Protein AF-A0A7L3JEF9-F1 (afdb_monomer)

Solvent-accessible surface area (backbone atoms only — not comparable to full-atom values): 13661 Å² total; per-residue (Å²): 139,56,71,72,58,57,51,54,50,52,52,51,52,49,55,50,54,48,56,56,49,50,54,54,41,57,57,56,69,70,50,74,56,91,47,67,70,55,50,48,56,45,35,55,51,26,52,73,74,65,38,55,66,61,32,50,49,52,33,48,47,67,50,65,42,84,80,35,66,94,51,67,63,32,28,51,52,36,36,52,53,40,60,75,70,69,51,56,72,67,60,48,49,53,34,47,49,57,33,39,76,79,42,39,66,44,82,62,42,55,59,48,25,53,59,22,57,74,41,90,49,67,70,42,35,53,50,20,52,53,44,45,54,51,24,52,72,36,76,92,37,71,78,38,46,70,56,40,44,56,46,29,52,50,54,50,51,32,59,75,66,70,46,66,60,65,58,58,48,59,65,40,66,85,34,65,91,49,46,47,70,74,69,40,27,57,66,48,32,53,52,34,48,75,75,32,59,67,43,34,51,27,49,29,53,43,39,9,41,58,64,25,68,81,29,60,20,21,44,49,46,39,48,50,27,49,73,70,62,40,66,69,32,51,52,47,51,54,48,32,68,76,60,44,47,66,78,58,57,75,77,120

pLDDT: mean 91.77, std 10.82, range [37.5, 98.5]

Structure (mmCIF, N/CA/C/O backbone):
data_AF-A0A7L3JEF9-F1
#
_entry.id   AF-A0A7L3JEF9-F1
#
loop_
_atom_site.group_PDB
_atom_site.id
_atom_site.type_symbol
_atom_site.label_atom_id
_atom_site.label_alt_id
_atom_site.label_comp_id
_atom_site.label_asym_id
_atom_site.label_entity_id
_atom_site.label_seq_id
_atom_site.pdbx_PDB_ins_code
_atom_site.Cartn_x
_atom_site.Cartn_y
_atom_site.Cartn_z
_atom_site.occupancy
_atom_site.B_iso_or_equiv
_atom_site.auth_seq_id
_atom_site.auth_comp_id
_atom_site.auth_asym_id
_atom_site.auth_atom_id
_atom_site.pdbx_PDB_model_num
ATOM 1 N N . GLY A 1 1 ? 54.855 11.214 -14.060 1.00 50.28 1 GLY A N 1
ATOM 2 C CA . GLY A 1 1 ? 54.266 11.369 -15.406 1.00 50.28 1 GLY A CA 1
ATOM 3 C C . GLY A 1 1 ? 54.234 10.059 -16.173 1.00 50.28 1 GLY A C 1
ATOM 4 O O . GLY A 1 1 ? 54.467 10.081 -17.369 1.00 50.28 1 GLY A O 1
ATOM 5 N N . GLN A 1 2 ? 53.930 8.951 -15.496 1.00 48.66 2 GLN A N 1
ATOM 6 C CA . GLN A 1 2 ? 53.781 7.613 -16.079 1.00 48.66 2 GLN A CA 1
ATOM 7 C C . GLN A 1 2 ? 52.426 7.041 -15.625 1.00 48.66 2 GLN A C 1
ATOM 9 O O . GLN A 1 2 ? 51.636 6.626 -16.463 1.00 48.66 2 GLN A O 1
ATOM 14 N N . ASP A 1 3 ? 52.078 7.271 -14.353 1.00 49.09 3 ASP A N 1
ATOM 15 C CA . ASP A 1 3 ? 50.761 6.958 -13.773 1.00 49.09 3 ASP A CA 1
ATOM 16 C C . ASP A 1 3 ? 49.570 7.578 -14.527 1.00 49.09 3 ASP A C 1
ATOM 18 O O . ASP A 1 3 ? 48.543 6.937 -14.689 1.00 49.09 3 ASP A O 1
ATOM 22 N N . GLY A 1 4 ? 49.702 8.799 -15.062 1.00 54.62 4 GLY A N 1
ATOM 23 C CA . GLY A 1 4 ? 48.610 9.462 -15.792 1.00 54.62 4 GLY A CA 1
ATOM 24 C C . GLY A 1 4 ? 48.360 8.942 -17.216 1.00 54.62 4 GLY A C 1
ATOM 25 O O . GLY A 1 4 ? 47.319 9.248 -17.784 1.00 54.62 4 GLY A O 1
ATOM 26 N N . TYR A 1 5 ? 49.294 8.190 -17.811 1.00 56.41 5 TYR A N 1
ATOM 27 C CA . TYR A 1 5 ? 49.130 7.610 -19.155 1.00 56.41 5 TYR A CA 1
ATOM 28 C C . TYR A 1 5 ? 48.552 6.189 -19.108 1.00 56.41 5 TYR A C 1
ATOM 30 O O . TYR A 1 5 ? 47.772 5.828 -19.988 1.00 56.41 5 TYR A O 1
ATOM 38 N N . GLU A 1 6 ? 48.894 5.402 -18.082 1.00 58.97 6 GLU A N 1
ATOM 39 C CA . GLU A 1 6 ? 48.275 4.090 -17.842 1.00 58.97 6 GLU A CA 1
ATOM 40 C C . GLU A 1 6 ? 46.790 4.232 -17.475 1.00 58.97 6 GLU A C 1
ATOM 42 O O . GLU A 1 6 ? 45.964 3.484 -17.996 1.00 58.97 6 GLU A O 1
ATOM 47 N N . ASP A 1 7 ? 46.431 5.252 -16.689 1.00 61.41 7 ASP A N 1
ATOM 48 C CA . ASP A 1 7 ? 45.037 5.533 -16.309 1.00 61.41 7 ASP A CA 1
ATOM 49 C C . ASP A 1 7 ? 44.158 5.849 -17.538 1.00 61.41 7 ASP A C 1
ATOM 51 O O . ASP A 1 7 ? 43.084 5.276 -17.722 1.00 61.41 7 ASP A O 1
ATOM 55 N N . LEU A 1 8 ? 44.668 6.665 -18.471 1.00 66.81 8 LEU A N 1
ATOM 56 C CA . LEU A 1 8 ? 43.981 7.006 -19.727 1.00 66.81 8 LEU A CA 1
ATOM 57 C C . LEU A 1 8 ? 43.782 5.792 -20.653 1.00 66.81 8 LEU A C 1
ATOM 59 O O . LEU A 1 8 ? 42.784 5.712 -21.373 1.00 66.81 8 LEU A O 1
ATOM 63 N N . SER A 1 9 ? 44.728 4.849 -20.652 1.00 72.12 9 SER A N 1
ATOM 64 C CA . SER A 1 9 ? 44.642 3.599 -21.420 1.00 72.12 9 SER A CA 1
ATOM 65 C C . SER A 1 9 ? 43.541 2.689 -20.874 1.00 72.12 9 SER A C 1
ATOM 67 O O . SER A 1 9 ? 42.716 2.175 -21.633 1.00 72.12 9 SER A O 1
ATOM 69 N N . VAL A 1 10 ? 43.495 2.528 -19.548 1.00 75.81 10 VAL A N 1
ATOM 70 C CA . VAL A 1 10 ? 42.479 1.720 -18.862 1.00 75.81 10 VAL A CA 1
ATOM 71 C C . VAL A 1 10 ? 41.088 2.324 -19.055 1.00 75.81 10 VAL A C 1
ATOM 73 O O . VAL A 1 10 ? 40.151 1.595 -19.383 1.00 75.81 10 VAL A O 1
ATOM 76 N N . GLU A 1 11 ? 40.945 3.649 -18.953 1.00 75.19 11 GLU A N 1
ATOM 77 C CA . GLU A 1 11 ? 39.683 4.350 -19.226 1.00 75.19 11 GLU A CA 1
ATOM 78 C C . GLU A 1 11 ? 39.183 4.118 -20.663 1.00 75.19 11 GLU A C 1
ATOM 80 O O . GLU A 1 11 ? 38.002 3.820 -20.879 1.00 75.19 11 GLU A O 1
ATOM 85 N N . GLN A 1 12 ? 40.068 4.188 -21.662 1.00 76.56 12 GLN A N 1
ATOM 86 C CA . GLN A 1 12 ? 39.712 3.952 -23.067 1.00 76.56 12 GLN A CA 1
ATOM 87 C C . GLN A 1 12 ? 39.274 2.508 -23.341 1.00 76.56 12 GLN A C 1
ATOM 89 O O . GLN A 1 12 ? 38.299 2.284 -24.074 1.00 76.56 12 GLN A O 1
ATOM 94 N N . GLU A 1 13 ? 39.955 1.524 -22.752 1.00 81.38 13 GLU A N 1
ATOM 95 C CA . GLU A 1 13 ? 39.554 0.118 -22.836 1.00 81.38 13 GLU A CA 1
ATOM 96 C C . GLU A 1 13 ? 38.202 -0.119 -22.164 1.00 81.38 13 GLU A C 1
ATOM 98 O O . GLU A 1 13 ? 37.333 -0.778 -22.748 1.00 81.38 13 GLU A O 1
ATOM 103 N N . MET A 1 14 ? 37.981 0.505 -21.002 1.00 79.50 14 MET A N 1
ATOM 104 C CA . MET A 1 14 ? 36.687 0.531 -20.328 1.00 79.50 14 MET A CA 1
ATOM 105 C C . MET A 1 14 ? 35.609 1.022 -21.309 1.00 79.50 14 MET A C 1
ATOM 107 O O . MET A 1 14 ? 34.678 0.277 -21.622 1.00 79.50 14 MET A O 1
ATOM 111 N N . HIS A 1 15 ? 35.770 2.219 -21.894 1.00 82.44 15 HIS A N 1
ATOM 112 C CA . HIS A 1 15 ? 34.857 2.814 -22.890 1.00 82.44 15 HIS A CA 1
ATOM 113 C C . HIS A 1 15 ? 34.606 1.931 -24.120 1.00 82.44 15 HIS A C 1
ATOM 115 O O . HIS A 1 15 ? 33.500 1.922 -24.672 1.00 82.44 15 HIS A O 1
ATOM 121 N N . SER A 1 16 ? 35.599 1.160 -24.562 1.00 82.44 16 SER A N 1
ATOM 122 C CA . SER A 1 16 ? 35.443 0.192 -25.653 1.00 82.44 16 SER A CA 1
ATOM 123 C C . SER A 1 16 ? 34.554 -0.990 -25.253 1.00 82.44 16 SER A C 1
ATOM 125 O O . SER A 1 16 ? 33.585 -1.307 -25.953 1.00 82.44 16 SER A O 1
ATOM 127 N N . CYS A 1 17 ? 34.828 -1.604 -24.099 1.00 81.94 17 CYS A N 1
ATOM 128 C CA . CYS A 1 17 ? 34.011 -2.679 -23.538 1.00 81.94 17 CYS A CA 1
ATOM 129 C C . CYS A 1 17 ? 32.570 -2.217 -23.284 1.00 81.94 17 CYS A C 1
ATOM 131 O O . CYS A 1 17 ? 31.626 -2.925 -23.644 1.00 81.94 17 CYS A O 1
ATOM 133 N N . PHE A 1 18 ? 32.390 -0.997 -22.769 1.00 78.50 18 PHE A N 1
ATOM 134 C CA . PHE A 1 18 ? 31.074 -0.402 -22.542 1.00 78.50 18 PHE A CA 1
ATOM 135 C C . PHE A 1 18 ? 30.268 -0.250 -23.827 1.00 78.50 18 PHE A C 1
ATOM 137 O O . PHE A 1 18 ? 29.111 -0.663 -23.866 1.00 78.50 18 PHE A O 1
ATOM 144 N N . ARG A 1 19 ? 30.866 0.286 -24.899 1.00 82.12 19 ARG A N 1
ATOM 145 C CA . ARG A 1 19 ? 30.166 0.439 -26.184 1.00 82.12 19 ARG A CA 1
ATOM 146 C C . ARG A 1 19 ? 29.712 -0.905 -26.749 1.00 82.12 19 ARG A C 1
ATOM 148 O O . ARG A 1 19 ? 28.584 -1.015 -27.222 1.00 82.12 19 ARG A O 1
ATOM 155 N N . LYS A 1 20 ? 30.549 -1.941 -26.649 1.00 85.31 20 LYS A N 1
ATOM 156 C CA . LYS A 1 20 ? 30.188 -3.299 -27.089 1.00 85.31 20 LYS A CA 1
ATOM 157 C C . LYS A 1 20 ? 29.047 -3.885 -26.250 1.00 85.31 20 LYS A C 1
ATOM 159 O O . LYS A 1 20 ? 28.099 -4.433 -26.809 1.00 85.31 20 LYS A O 1
ATOM 164 N N . ALA A 1 21 ? 29.111 -3.738 -24.926 1.00 86.44 21 ALA A N 1
ATOM 165 C CA . ALA A 1 21 ? 28.059 -4.200 -24.024 1.00 86.44 21 ALA A CA 1
ATOM 166 C C . ALA A 1 21 ? 26.728 -3.470 -24.270 1.00 86.44 21 ALA A C 1
ATOM 168 O O . ALA A 1 21 ? 25.692 -4.123 -24.363 1.00 86.44 21 ALA A O 1
ATOM 169 N N . ALA A 1 22 ? 26.761 -2.145 -24.449 1.00 87.75 22 ALA A N 1
ATOM 170 C CA . ALA A 1 22 ? 25.585 -1.323 -24.728 1.00 87.75 22 ALA A CA 1
ATOM 171 C C . ALA A 1 22 ? 24.835 -1.797 -25.977 1.00 87.75 22 ALA A C 1
ATOM 173 O O . ALA A 1 22 ? 23.621 -1.969 -25.930 1.00 87.75 22 ALA A O 1
ATOM 174 N N . VAL A 1 23 ? 25.555 -2.058 -27.075 1.00 88.75 23 VAL A N 1
ATOM 175 C CA . VAL A 1 23 ? 24.955 -2.545 -28.327 1.00 88.75 23 VAL A CA 1
ATOM 176 C C . VAL A 1 23 ? 24.274 -3.897 -28.113 1.00 88.75 23 VAL A C 1
ATOM 178 O O . VAL A 1 23 ? 23.107 -4.052 -28.461 1.00 88.75 23 VAL A O 1
ATOM 181 N N . ASN A 1 24 ? 24.958 -4.853 -27.482 1.00 90.06 24 ASN A N 1
ATOM 182 C CA . ASN A 1 24 ? 24.392 -6.184 -27.249 1.00 90.06 24 ASN A CA 1
ATOM 183 C C . ASN A 1 24 ? 23.168 -6.141 -26.319 1.00 90.06 24 ASN A C 1
ATOM 185 O O . ASN A 1 24 ? 22.156 -6.780 -26.602 1.00 90.06 24 ASN A O 1
ATOM 189 N N . LEU A 1 25 ? 23.235 -5.360 -25.234 1.00 92.50 25 LEU A N 1
ATOM 190 C CA . LEU A 1 25 ? 22.113 -5.171 -24.314 1.00 92.50 25 LEU A CA 1
ATOM 191 C C . LEU A 1 25 ? 20.914 -4.544 -25.027 1.00 92.50 25 LEU A C 1
ATOM 193 O O . LEU A 1 25 ? 19.799 -5.046 -24.896 1.00 92.50 25 LEU A O 1
ATOM 197 N N . ARG A 1 26 ? 21.153 -3.493 -25.820 1.00 92.06 26 ARG A N 1
ATOM 198 C CA . ARG A 1 26 ? 20.123 -2.795 -26.592 1.00 92.06 26 ARG A CA 1
ATOM 199 C C . ARG A 1 26 ? 19.396 -3.719 -27.562 1.00 92.06 26 ARG A C 1
ATOM 201 O O . ARG A 1 26 ? 18.187 -3.584 -27.723 1.00 92.06 26 ARG A O 1
ATOM 208 N N . GLU A 1 27 ? 20.100 -4.645 -28.205 1.00 92.75 27 GLU A N 1
ATOM 209 C CA . GLU A 1 27 ? 19.460 -5.598 -29.115 1.00 92.75 27 GLU A CA 1
ATOM 210 C C . GLU A 1 27 ? 18.664 -6.675 -28.368 1.00 92.75 27 GLU A C 1
ATOM 212 O O . GLU A 1 27 ? 17.538 -6.976 -28.762 1.00 92.75 27 GLU A O 1
ATOM 217 N N . ILE A 1 28 ? 19.177 -7.197 -27.247 1.00 92.50 28 ILE A N 1
ATOM 218 C CA . ILE A 1 28 ? 18.466 -8.209 -26.445 1.00 92.50 28 ILE A CA 1
ATOM 219 C C . ILE A 1 28 ? 17.143 -7.658 -25.901 1.00 92.50 28 ILE A C 1
ATOM 221 O O . ILE A 1 28 ? 16.106 -8.304 -26.036 1.00 92.50 28 ILE A O 1
ATOM 225 N N . ILE A 1 29 ? 17.146 -6.450 -25.325 1.00 93.75 29 ILE A N 1
ATOM 226 C CA . ILE A 1 29 ? 15.947 -5.886 -24.680 1.00 93.75 29 ILE A CA 1
ATOM 227 C C . ILE A 1 29 ? 14.835 -5.497 -25.667 1.00 93.75 29 ILE A C 1
ATOM 229 O O . ILE A 1 29 ? 13.718 -5.230 -25.233 1.00 93.75 29 ILE A O 1
ATOM 233 N N . LYS A 1 30 ? 15.112 -5.456 -26.979 1.00 92.69 30 LYS A N 1
ATOM 234 C CA . LYS A 1 30 ? 14.091 -5.247 -28.024 1.00 92.69 30 LYS A CA 1
ATOM 235 C C . LYS A 1 30 ? 13.277 -6.508 -28.305 1.00 92.69 30 LYS A C 1
ATOM 237 O O . LYS A 1 30 ? 12.176 -6.409 -28.849 1.00 92.69 30 LYS A O 1
ATOM 242 N N . ILE A 1 31 ? 13.812 -7.683 -27.975 1.00 93.12 31 ILE A N 1
ATOM 243 C CA . ILE A 1 31 ? 13.118 -8.957 -28.151 1.00 93.12 31 ILE A CA 1
ATOM 244 C C . ILE A 1 31 ? 12.009 -9.029 -27.093 1.00 93.12 31 ILE A C 1
ATOM 246 O O . ILE A 1 31 ? 12.304 -8.843 -25.913 1.00 93.12 31 ILE A O 1
ATOM 250 N N . PRO A 1 32 ? 10.745 -9.314 -27.454 1.00 93.50 32 PRO A N 1
ATOM 251 C CA . PRO A 1 32 ? 9.677 -9.449 -26.467 1.00 93.50 32 PRO A CA 1
ATOM 252 C C . PRO A 1 32 ? 10.005 -10.501 -25.398 1.00 93.50 32 PRO A C 1
ATOM 254 O O . PRO A 1 32 ? 10.246 -11.665 -25.714 1.00 93.50 32 PRO A O 1
ATOM 257 N N . GLY A 1 33 ? 10.010 -10.096 -24.129 1.00 93.69 33 GLY A N 1
ATOM 258 C CA . GLY A 1 33 ? 10.357 -10.973 -23.011 1.00 93.69 33 GLY A CA 1
ATOM 259 C C . GLY A 1 33 ? 10.472 -10.233 -21.679 1.00 93.69 33 GLY A C 1
ATOM 260 O O . GLY A 1 33 ? 10.322 -9.012 -21.615 1.00 93.69 33 GLY A O 1
ATOM 261 N N . VAL A 1 34 ? 10.730 -10.987 -20.607 1.00 95.62 34 VAL A N 1
ATOM 262 C CA . VAL A 1 34 ? 11.039 -10.441 -19.276 1.00 95.62 34 VAL A CA 1
ATOM 263 C C . VAL A 1 34 ? 12.558 -10.389 -19.125 1.00 95.62 34 VAL A C 1
ATOM 265 O O . VAL A 1 34 ? 13.208 -11.400 -18.875 1.00 95.62 34 VAL A O 1
ATOM 268 N N . TRP A 1 35 ? 13.122 -9.196 -19.288 1.00 96.44 35 TRP A N 1
ATOM 269 C CA . TRP A 1 35 ? 14.560 -8.933 -19.355 1.00 96.44 35 TRP A CA 1
ATOM 270 C C . TRP A 1 35 ? 15.061 -8.078 -18.190 1.00 96.44 35 TRP A C 1
ATOM 272 O O . TRP A 1 35 ? 15.924 -7.224 -18.369 1.00 96.44 35 TRP A O 1
ATOM 282 N N . ASP A 1 36 ? 14.533 -8.301 -16.986 1.00 96.31 36 ASP A N 1
ATOM 283 C CA . ASP A 1 36 ? 14.762 -7.439 -15.818 1.00 96.31 36 ASP A CA 1
ATOM 284 C C . ASP A 1 36 ? 16.244 -7.152 -15.541 1.00 96.31 36 ASP A C 1
ATOM 286 O O . ASP A 1 36 ? 16.619 -5.998 -15.341 1.00 96.31 36 ASP A O 1
ATOM 290 N N . LEU A 1 37 ? 17.103 -8.178 -15.574 1.00 94.56 37 LEU A N 1
ATOM 291 C CA . LEU A 1 37 ? 18.540 -7.997 -15.354 1.00 94.56 37 LEU A CA 1
ATOM 292 C C . LEU A 1 37 ? 19.173 -7.128 -16.449 1.00 94.56 37 LEU A C 1
ATOM 294 O O . LEU A 1 37 ? 19.874 -6.170 -16.137 1.00 94.56 37 LEU A O 1
ATOM 298 N N . PHE A 1 38 ? 18.898 -7.428 -17.720 1.00 95.25 38 PHE A N 1
ATOM 299 C CA . PHE A 1 38 ? 19.500 -6.724 -18.855 1.00 95.25 38 PHE A CA 1
ATOM 300 C C . PHE A 1 38 ? 19.011 -5.280 -18.964 1.00 95.25 38 PHE A C 1
ATOM 302 O O . PHE A 1 38 ? 19.814 -4.383 -19.207 1.00 95.25 38 PHE A O 1
ATOM 309 N N . VAL A 1 39 ? 17.716 -5.042 -18.726 1.00 96.56 39 VAL A N 1
ATOM 310 C CA . VAL A 1 39 ? 17.133 -3.696 -18.708 1.00 96.56 39 VAL A CA 1
ATOM 311 C C . VAL A 1 39 ? 17.765 -2.862 -17.605 1.00 96.56 39 VAL A C 1
ATOM 313 O O . VAL A 1 39 ? 18.171 -1.736 -17.874 1.00 96.56 39 VAL A O 1
ATOM 316 N N . LYS A 1 40 ? 17.911 -3.404 -16.388 1.00 95.44 40 LYS A N 1
ATOM 317 C CA . LYS A 1 40 ? 18.583 -2.684 -15.299 1.00 95.44 40 LYS A CA 1
ATOM 318 C C . LYS A 1 40 ? 20.032 -2.360 -15.647 1.00 95.44 40 LYS A C 1
ATOM 320 O O . LYS A 1 40 ? 20.406 -1.200 -15.565 1.00 95.44 40 LYS A O 1
ATOM 325 N N . CYS A 1 41 ? 20.808 -3.344 -16.109 1.00 93.62 41 CYS A N 1
ATOM 326 C CA . CYS A 1 41 ? 22.200 -3.119 -16.503 1.00 93.62 41 CYS A CA 1
ATOM 327 C C . CYS A 1 41 ? 22.331 -2.054 -17.598 1.00 93.62 41 CYS A C 1
ATOM 329 O O . CYS A 1 41 ? 23.232 -1.222 -17.539 1.00 93.62 41 CYS A O 1
ATOM 331 N N . TYR A 1 42 ? 21.437 -2.060 -18.589 1.00 95.69 42 TYR A N 1
ATOM 332 C CA . TYR A 1 42 ? 21.476 -1.080 -19.669 1.00 95.69 42 TYR A CA 1
ATOM 333 C C . TYR A 1 42 ? 21.057 0.317 -19.205 1.00 95.69 42 TYR A C 1
ATOM 335 O O . TYR A 1 42 ? 21.704 1.294 -19.559 1.00 95.69 42 TYR A O 1
ATOM 343 N N . VAL A 1 43 ? 20.021 0.421 -18.372 1.00 96.31 43 VAL A N 1
ATOM 344 C CA . VAL A 1 43 ? 19.588 1.697 -17.785 1.00 96.31 43 VAL A CA 1
ATOM 345 C C . VAL A 1 43 ? 20.672 2.283 -16.884 1.00 96.31 43 VAL A C 1
ATOM 347 O O . VAL A 1 43 ? 20.966 3.465 -17.017 1.00 96.31 43 VAL A O 1
ATOM 350 N N . ASP A 1 44 ? 21.301 1.472 -16.030 1.00 93.69 44 ASP A N 1
ATOM 351 C CA . ASP A 1 44 ? 22.401 1.913 -15.165 1.00 93.69 44 ASP A CA 1
ATOM 352 C C . ASP A 1 44 ? 23.584 2.425 -16.008 1.00 93.69 44 ASP A C 1
ATOM 354 O O . ASP A 1 44 ? 24.186 3.449 -15.685 1.00 93.69 44 ASP A O 1
ATOM 358 N N . LEU A 1 45 ? 23.878 1.755 -17.130 1.00 92.31 45 LEU A N 1
ATOM 359 C CA . LEU A 1 45 ? 24.897 2.190 -18.084 1.00 92.31 45 LEU A CA 1
ATOM 360 C C . LEU A 1 45 ? 24.539 3.539 -18.723 1.00 92.31 45 LEU A C 1
ATOM 362 O O . LEU A 1 45 ? 25.375 4.436 -18.771 1.00 92.31 45 LEU A O 1
ATOM 366 N N . LEU A 1 46 ? 23.303 3.705 -19.193 1.00 94.06 46 LEU A N 1
ATOM 367 C CA . LEU A 1 46 ? 22.836 4.963 -19.778 1.00 94.06 46 LEU A CA 1
ATOM 368 C C . LEU A 1 46 ? 22.851 6.105 -18.750 1.00 94.06 46 LEU A C 1
ATOM 370 O O . LEU A 1 46 ? 23.322 7.197 -19.062 1.00 94.06 46 LEU A O 1
ATOM 374 N N . GLU A 1 47 ? 22.407 5.850 -17.511 1.00 93.75 47 GLU A N 1
ATOM 375 C CA . GLU A 1 47 ? 22.467 6.819 -16.408 1.00 93.75 47 GLU A CA 1
ATOM 376 C C . GLU A 1 47 ? 23.920 7.223 -16.095 1.00 93.75 47 GLU A C 1
ATOM 378 O O . GLU A 1 47 ? 24.179 8.409 -15.893 1.00 93.75 47 GLU A O 1
ATOM 383 N N . PHE A 1 48 ? 24.870 6.280 -16.114 1.00 91.31 48 PHE A N 1
ATOM 384 C CA . PHE A 1 48 ? 26.294 6.558 -15.891 1.00 91.31 48 PHE A CA 1
ATOM 385 C C . PHE A 1 48 ? 26.889 7.501 -16.949 1.00 91.31 48 PHE A C 1
ATOM 387 O O . PHE A 1 48 ? 27.661 8.394 -16.611 1.00 91.31 48 PHE A O 1
ATOM 394 N N . TYR A 1 49 ? 26.498 7.343 -18.217 1.00 90.12 49 TYR A N 1
ATOM 395 C CA . TYR A 1 49 ? 26.947 8.203 -19.321 1.00 90.12 49 TYR A CA 1
ATOM 396 C C . TYR A 1 49 ? 26.111 9.481 -19.507 1.00 90.12 49 TYR A C 1
ATOM 398 O O . TYR A 1 49 ? 26.374 10.256 -20.426 1.00 90.12 49 TYR A O 1
ATOM 406 N N . GLY A 1 50 ? 25.118 9.723 -18.648 1.00 92.25 50 GLY A N 1
ATOM 407 C CA . GLY A 1 50 ? 24.258 10.906 -18.715 1.00 92.25 50 GLY A CA 1
ATOM 408 C C . GLY A 1 50 ? 23.166 10.849 -19.790 1.00 92.25 50 GLY A C 1
ATOM 409 O O . GLY A 1 50 ? 22.491 11.855 -20.021 1.00 92.25 50 GLY A O 1
ATOM 410 N N . ASP A 1 51 ? 22.936 9.695 -20.426 1.00 94.31 51 ASP A N 1
ATOM 411 C CA . ASP A 1 51 ? 21.855 9.522 -21.405 1.00 94.31 51 ASP A CA 1
ATOM 412 C C . ASP A 1 51 ? 20.521 9.176 -20.724 1.00 94.31 51 ASP A C 1
ATOM 414 O O . ASP A 1 51 ? 19.932 8.097 -20.854 1.00 94.31 51 ASP A O 1
ATOM 418 N N . HIS A 1 52 ? 20.018 10.138 -19.954 1.00 95.56 52 HIS A N 1
ATOM 419 C CA . HIS A 1 52 ? 18.759 9.997 -19.227 1.00 95.56 52 HIS A CA 1
ATOM 420 C C . HIS A 1 52 ? 17.542 9.893 -20.162 1.00 95.56 52 HIS A C 1
ATOM 422 O O . HIS A 1 52 ? 16.504 9.350 -19.774 1.00 95.56 52 HIS A O 1
ATOM 428 N N . ASN A 1 53 ? 17.645 10.405 -21.393 1.00 96.31 53 ASN A N 1
ATOM 429 C CA . ASN A 1 53 ? 16.554 10.359 -22.363 1.00 96.31 53 ASN A CA 1
ATOM 430 C C . ASN A 1 53 ? 16.377 8.945 -22.922 1.00 96.31 53 ASN A C 1
ATOM 432 O O . ASN A 1 53 ? 15.251 8.439 -22.914 1.00 96.31 53 ASN A O 1
ATOM 436 N N . GLU A 1 54 ? 17.467 8.287 -23.335 1.00 95.62 54 GLU A N 1
ATOM 437 C CA . GLU A 1 54 ? 17.403 6.893 -23.776 1.00 95.62 54 GLU A CA 1
ATOM 438 C C . GLU A 1 54 ? 17.008 5.975 -22.609 1.00 95.62 54 GLU A C 1
ATOM 440 O O . GLU A 1 54 ? 16.112 5.144 -22.767 1.00 95.62 54 GLU A O 1
ATOM 445 N N . ALA A 1 55 ? 17.555 6.191 -21.403 1.00 97.31 55 ALA A N 1
ATOM 446 C CA . ALA A 1 55 ? 17.187 5.413 -20.215 1.00 97.31 55 ALA A CA 1
ATOM 447 C C . ALA A 1 55 ? 15.676 5.483 -19.934 1.00 97.31 55 ALA A C 1
ATOM 449 O O . ALA A 1 55 ? 15.006 4.467 -19.711 1.00 97.31 55 ALA A O 1
ATOM 450 N N . ARG A 1 56 ? 15.105 6.692 -20.018 1.00 97.31 56 ARG A N 1
ATOM 451 C CA . ARG A 1 56 ? 13.662 6.905 -19.893 1.00 97.31 56 ARG A CA 1
ATOM 452 C C . ARG A 1 56 ? 12.891 6.177 -20.988 1.00 97.31 56 ARG A C 1
ATOM 454 O O . ARG A 1 56 ? 11.850 5.591 -20.688 1.00 97.31 56 ARG A O 1
ATOM 461 N N . GLN A 1 57 ? 13.338 6.254 -22.240 1.00 97.00 57 GLN A N 1
ATOM 462 C CA . GLN A 1 57 ? 12.662 5.608 -23.363 1.00 97.00 57 GLN A CA 1
ATOM 463 C C . GLN A 1 57 ? 12.630 4.088 -23.183 1.00 97.00 57 GLN A C 1
ATOM 465 O O . GLN A 1 57 ? 11.552 3.500 -23.255 1.00 97.00 57 GLN A O 1
ATOM 470 N N . VAL A 1 58 ? 13.771 3.480 -22.852 1.00 96.81 58 VAL A N 1
ATOM 471 C CA . VAL A 1 58 ? 13.900 2.042 -22.575 1.00 96.81 58 VAL A CA 1
ATOM 472 C C . VAL A 1 58 ? 12.920 1.603 -21.488 1.00 96.81 58 VAL A C 1
ATOM 474 O O . VAL A 1 58 ? 12.177 0.643 -21.677 1.00 96.81 58 VAL A O 1
ATOM 477 N N . LEU A 1 59 ? 12.859 2.331 -20.370 1.00 97.56 59 LEU A N 1
ATOM 478 C CA . LEU A 1 59 ? 11.955 2.001 -19.267 1.00 97.56 59 LEU A CA 1
ATOM 479 C C . LEU A 1 59 ? 10.473 2.172 -19.624 1.00 97.56 59 LEU A C 1
ATOM 481 O O . LEU A 1 59 ? 9.641 1.412 -19.133 1.00 97.56 59 LEU A O 1
ATOM 485 N N . ASN A 1 60 ? 10.121 3.160 -20.454 1.00 96.44 60 ASN A N 1
ATOM 486 C CA . ASN A 1 60 ? 8.738 3.331 -20.909 1.00 96.44 60 ASN A CA 1
ATOM 487 C C . ASN A 1 60 ? 8.322 2.217 -21.870 1.00 96.44 60 ASN A C 1
ATOM 489 O O . ASN A 1 60 ? 7.237 1.666 -21.701 1.00 96.44 60 ASN A O 1
ATOM 493 N N . GLU A 1 61 ? 9.175 1.864 -22.833 1.00 95.75 61 GLU A N 1
ATOM 494 C CA . GLU A 1 61 ? 8.925 0.737 -23.735 1.00 95.75 61 GLU A CA 1
ATOM 495 C C . GLU A 1 61 ? 8.780 -0.561 -22.941 1.00 95.75 61 GLU A C 1
ATOM 497 O O . GLU A 1 61 ? 7.781 -1.260 -23.077 1.00 95.75 61 GLU A O 1
ATOM 502 N N . TYR A 1 62 ? 9.702 -0.832 -22.018 1.00 96.38 62 TYR A N 1
ATOM 503 C CA . TYR A 1 62 ? 9.655 -2.049 -21.213 1.00 96.38 62 TYR A CA 1
ATOM 504 C C . TYR A 1 62 ? 8.406 -2.139 -20.319 1.00 96.38 62 TYR A C 1
ATOM 506 O O . TYR A 1 62 ? 7.906 -3.232 -20.064 1.00 96.38 62 TYR A O 1
ATOM 514 N N . ALA A 1 63 ? 7.875 -1.002 -19.854 1.00 95.50 63 ALA A N 1
ATOM 515 C CA . ALA A 1 63 ? 6.683 -0.959 -19.009 1.00 95.50 63 ALA A CA 1
ATOM 516 C C . ALA A 1 63 ? 5.353 -0.952 -19.782 1.00 95.50 63 ALA A C 1
ATOM 518 O O . ALA A 1 63 ? 4.338 -1.371 -19.227 1.00 95.50 63 ALA A O 1
ATOM 519 N N . TYR A 1 64 ? 5.313 -0.431 -21.012 1.00 94.81 64 TYR A N 1
ATOM 520 C CA . TYR A 1 64 ? 4.048 -0.126 -21.699 1.00 94.81 64 TYR A CA 1
ATOM 521 C C . TYR A 1 64 ? 3.902 -0.731 -23.095 1.00 94.81 64 TYR A C 1
ATOM 523 O O . TYR A 1 64 ? 2.817 -0.645 -23.673 1.00 94.81 64 TYR A O 1
ATOM 531 N N . ASN A 1 65 ? 4.946 -1.343 -23.651 1.00 94.81 65 ASN A N 1
ATOM 532 C CA . ASN A 1 65 ? 4.859 -1.970 -24.960 1.00 94.81 65 ASN A CA 1
ATOM 533 C C . ASN A 1 65 ? 3.985 -3.230 -24.891 1.00 94.81 65 ASN A C 1
ATOM 535 O O . ASN A 1 65 ? 4.343 -4.224 -24.266 1.00 94.81 65 ASN A O 1
ATOM 539 N N . SER A 1 66 ? 2.841 -3.208 -25.578 1.00 93.44 66 SER A N 1
ATOM 540 C CA . SER A 1 66 ? 1.862 -4.302 -25.560 1.00 93.44 66 SER A CA 1
ATOM 541 C C . SER A 1 66 ? 2.347 -5.599 -26.211 1.00 93.44 66 SER A C 1
ATOM 543 O O . SER A 1 66 ? 1.694 -6.629 -26.063 1.00 93.44 66 SER A O 1
ATOM 545 N N . LYS A 1 67 ? 3.478 -5.572 -26.930 1.00 94.69 67 LYS A N 1
ATOM 546 C CA . LYS A 1 67 ? 4.120 -6.784 -27.459 1.00 94.69 67 LYS A CA 1
ATOM 547 C C . LYS A 1 67 ? 4.853 -7.567 -26.370 1.00 94.69 67 LYS A C 1
ATOM 549 O O . LYS A 1 67 ? 5.140 -8.742 -26.574 1.00 94.69 67 LYS A O 1
ATOM 554 N N . PHE A 1 68 ? 5.191 -6.921 -25.256 1.00 92.75 68 PHE A N 1
ATOM 555 C CA . PHE A 1 68 ? 5.933 -7.523 -24.157 1.00 92.75 68 PHE A CA 1
ATOM 556 C C . PHE A 1 68 ? 4.948 -8.153 -23.162 1.00 92.75 68 PHE A C 1
ATOM 558 O O . PHE A 1 68 ? 3.826 -7.661 -23.003 1.00 92.75 68 PHE A O 1
ATOM 565 N N . PRO A 1 69 ? 5.331 -9.249 -22.486 1.00 92.69 69 PRO A N 1
ATOM 566 C CA . PRO A 1 69 ? 4.506 -9.816 -21.429 1.00 92.69 69 PRO A CA 1
ATOM 567 C C . PRO A 1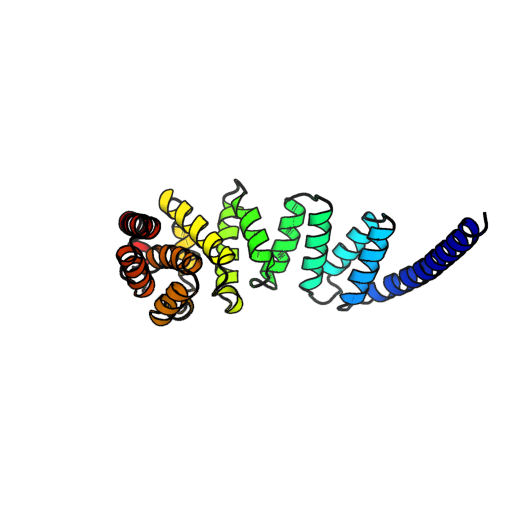 69 ? 4.333 -8.813 -20.281 1.00 92.69 69 PRO A C 1
ATOM 569 O O . PRO A 1 69 ? 5.231 -8.024 -19.985 1.00 92.69 69 PRO A O 1
ATOM 572 N N . ALA A 1 70 ? 3.187 -8.871 -19.599 1.00 89.69 70 ALA A N 1
ATOM 573 C CA . ALA A 1 70 ? 2.941 -8.034 -18.431 1.00 89.69 70 ALA A CA 1
ATOM 574 C C . ALA A 1 70 ? 4.001 -8.300 -17.349 1.00 89.69 70 ALA A C 1
ATOM 576 O O . ALA A 1 70 ? 4.155 -9.431 -16.886 1.00 89.69 70 ALA A O 1
ATOM 577 N N . ASN A 1 71 ? 4.708 -7.250 -16.933 1.00 94.38 71 ASN A N 1
ATOM 578 C CA . ASN A 1 71 ? 5.781 -7.345 -15.954 1.00 94.38 71 ASN A CA 1
ATOM 579 C C . ASN A 1 71 ? 5.655 -6.247 -14.880 1.00 94.38 71 ASN A C 1
ATOM 581 O O . ASN A 1 71 ? 5.936 -5.077 -15.156 1.00 94.38 71 ASN A O 1
ATOM 585 N N . PRO A 1 72 ? 5.303 -6.598 -13.629 1.00 95.44 72 PRO A N 1
ATOM 586 C CA . PRO A 1 72 ? 5.265 -5.642 -12.524 1.00 95.44 72 PRO A CA 1
ATOM 587 C C . PRO A 1 72 ? 6.589 -4.899 -12.304 1.00 95.44 72 PRO A C 1
ATOM 589 O O . PRO A 1 72 ? 6.579 -3.702 -12.008 1.00 95.44 72 PRO A O 1
ATOM 592 N N . ASN A 1 73 ? 7.726 -5.582 -12.479 1.00 96.56 73 ASN A N 1
ATOM 593 C CA . ASN A 1 73 ? 9.048 -5.010 -12.235 1.00 96.56 73 ASN A CA 1
ATOM 594 C C . ASN A 1 73 ? 9.360 -3.857 -13.193 1.00 96.56 73 ASN A C 1
ATOM 596 O O . ASN A 1 73 ? 9.960 -2.869 -12.774 1.00 96.56 73 ASN A O 1
ATOM 600 N N . ALA A 1 74 ? 8.875 -3.911 -14.436 1.00 96.75 74 ALA A N 1
ATOM 601 C CA . ALA A 1 74 ? 9.046 -2.825 -15.396 1.00 96.75 74 ALA A CA 1
ATOM 602 C C . ALA A 1 74 ? 8.452 -1.500 -14.877 1.00 96.75 74 ALA A C 1
ATOM 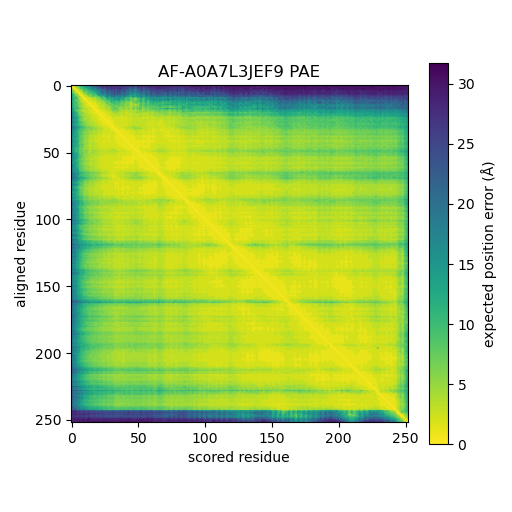604 O O . ALA A 1 74 ? 9.089 -0.446 -14.951 1.00 96.75 74 ALA A O 1
ATOM 605 N N . HIS A 1 75 ? 7.272 -1.553 -14.247 1.00 97.12 75 HIS A N 1
ATOM 606 C CA . HIS A 1 75 ? 6.660 -0.380 -13.615 1.00 97.12 75 HIS A CA 1
ATOM 607 C C . HIS A 1 75 ? 7.422 0.086 -12.368 1.00 97.12 75 HIS A C 1
ATOM 609 O O . HIS A 1 75 ? 7.478 1.291 -12.105 1.00 97.12 75 HIS A O 1
ATOM 615 N N . VAL A 1 76 ? 8.022 -0.839 -11.610 1.00 97.88 76 VAL A N 1
ATOM 616 C CA . VAL A 1 76 ? 8.883 -0.513 -10.461 1.00 97.88 76 VAL A CA 1
ATOM 617 C C . VAL A 1 76 ? 10.123 0.249 -10.923 1.00 97.88 76 VAL A C 1
ATOM 619 O O . VAL A 1 76 ? 10.420 1.308 -10.367 1.00 97.88 76 VAL A O 1
ATOM 622 N N . TYR A 1 77 ? 10.810 -0.236 -11.960 1.00 97.62 77 TYR A N 1
ATOM 623 C CA . TYR A 1 77 ? 12.015 0.402 -12.498 1.00 97.62 77 TYR A CA 1
ATOM 624 C C . TYR A 1 77 ? 11.706 1.788 -13.051 1.00 97.62 77 TYR A C 1
ATOM 626 O O . TYR A 1 77 ? 12.364 2.762 -12.681 1.00 97.62 77 TYR A O 1
ATOM 634 N N . LEU A 1 78 ? 10.634 1.906 -13.841 1.00 97.69 78 LEU A N 1
ATOM 635 C CA . LEU A 1 78 ? 10.180 3.194 -14.345 1.00 97.69 78 LEU A CA 1
ATOM 636 C C . LEU A 1 78 ? 9.845 4.159 -13.197 1.00 97.69 78 LEU A C 1
ATOM 638 O O . LEU A 1 78 ? 10.286 5.306 -13.212 1.00 97.69 78 LEU A O 1
ATOM 642 N N . TYR A 1 79 ? 9.107 3.721 -12.172 1.00 97.81 79 TYR A N 1
ATOM 643 C CA . TYR A 1 79 ? 8.804 4.569 -11.016 1.00 97.81 79 TYR A CA 1
ATOM 644 C C . TYR A 1 79 ? 10.071 5.048 -10.295 1.00 97.81 79 TYR A C 1
ATOM 646 O O . TYR A 1 79 ? 10.173 6.234 -9.974 1.00 97.81 79 TYR A O 1
ATOM 654 N N . GLN A 1 80 ? 11.026 4.151 -10.039 1.00 97.44 80 GLN A N 1
ATOM 655 C CA . GLN A 1 80 ? 12.278 4.487 -9.358 1.00 97.44 80 GLN A CA 1
ATOM 656 C C . GLN A 1 80 ? 13.088 5.509 -10.158 1.00 97.44 80 GLN A C 1
ATOM 658 O O . GLN A 1 80 ? 13.510 6.517 -9.590 1.00 97.44 80 GLN A O 1
ATOM 663 N N . PHE A 1 81 ? 13.222 5.300 -11.470 1.00 97.69 81 PHE A N 1
ATOM 664 C CA . PHE A 1 81 ? 13.884 6.234 -12.375 1.00 97.69 81 PHE A CA 1
ATOM 665 C C . PHE A 1 81 ? 13.222 7.616 -12.344 1.00 97.69 81 PHE A C 1
ATOM 667 O O . PHE A 1 81 ? 13.884 8.616 -12.068 1.00 97.69 81 PHE A O 1
ATOM 674 N N . LEU A 1 82 ? 11.897 7.677 -12.532 1.00 97.19 82 LEU A N 1
ATOM 675 C CA . LEU A 1 82 ? 11.143 8.933 -12.492 1.00 97.19 82 LEU A CA 1
ATOM 676 C C . LEU A 1 82 ? 11.312 9.642 -11.133 1.00 97.19 82 LEU A C 1
ATOM 678 O O . LEU A 1 82 ? 11.447 10.864 -11.073 1.00 97.19 82 LEU A O 1
ATOM 682 N N . LYS A 1 83 ? 11.311 8.886 -10.026 1.00 96.50 83 LYS A N 1
ATOM 683 C CA . LYS A 1 83 ? 11.434 9.434 -8.667 1.00 96.50 83 LYS A CA 1
ATOM 684 C C . LYS A 1 83 ? 12.810 10.059 -8.435 1.00 96.50 83 LYS A C 1
ATOM 686 O O . LYS A 1 83 ? 12.865 11.143 -7.857 1.00 96.50 83 LYS A O 1
ATOM 691 N N . ARG A 1 84 ? 13.890 9.401 -8.874 1.00 95.81 84 ARG A N 1
ATOM 692 C CA . ARG A 1 84 ? 15.269 9.908 -8.733 1.00 95.81 84 ARG A CA 1
ATOM 693 C C . ARG A 1 84 ? 15.520 11.159 -9.577 1.00 95.81 84 ARG A C 1
ATOM 695 O O . ARG A 1 84 ? 16.193 12.064 -9.104 1.00 95.81 84 ARG A O 1
ATOM 702 N N . HIS A 1 85 ? 14.891 11.260 -10.747 1.00 95.12 85 HIS A N 1
ATOM 703 C CA . HIS A 1 85 ? 15.017 12.413 -11.648 1.00 95.12 85 HIS A CA 1
ATOM 704 C C . HIS A 1 85 ? 14.045 13.567 -11.349 1.00 95.12 85 HIS A C 1
ATOM 706 O O . HIS A 1 85 ? 13.923 14.500 -12.137 1.00 95.12 85 HIS A O 1
ATOM 712 N N . GLY A 1 86 ? 13.323 13.530 -10.223 1.00 93.75 86 GLY A N 1
ATOM 713 C CA . GLY A 1 86 ? 12.449 14.638 -9.821 1.00 93.75 86 GLY A CA 1
ATOM 714 C C . GLY A 1 86 ? 11.245 14.860 -10.744 1.00 93.75 86 GLY A C 1
ATOM 715 O O . GLY A 1 86 ? 10.707 15.966 -10.810 1.00 93.75 86 GLY A O 1
ATOM 716 N N . GLU A 1 87 ? 10.799 13.816 -11.444 1.00 95.19 87 GLU A N 1
ATOM 717 C CA . GLU A 1 87 ? 9.696 13.903 -12.396 1.00 95.19 87 GLU A CA 1
ATOM 718 C C . GLU A 1 87 ? 8.369 14.304 -11.748 1.00 95.19 87 GLU A C 1
ATOM 720 O O . GLU A 1 87 ? 8.138 14.212 -10.536 1.00 95.19 87 GLU A O 1
ATOM 725 N N . SER A 1 88 ? 7.432 14.730 -12.596 1.00 93.94 88 SER A N 1
ATOM 726 C CA . SER A 1 88 ? 6.148 15.224 -12.118 1.00 93.94 88 SER A CA 1
ATOM 727 C C . SER A 1 88 ? 5.400 14.174 -11.279 1.00 93.94 88 SER A C 1
ATOM 729 O O . SER A 1 88 ? 5.328 12.985 -11.609 1.00 93.94 88 SER A O 1
ATOM 731 N N . LYS A 1 89 ? 4.696 14.631 -10.234 1.00 92.25 89 LYS A N 1
ATOM 732 C CA . LYS A 1 89 ? 3.799 13.772 -9.432 1.00 92.25 89 LYS A CA 1
ATOM 733 C C . LYS A 1 89 ? 2.744 13.053 -10.281 1.00 92.25 89 LYS A C 1
ATOM 735 O O . LYS A 1 89 ? 2.195 12.051 -9.832 1.00 92.25 89 LYS A O 1
ATOM 740 N N . LYS A 1 90 ? 2.399 13.586 -11.460 1.00 92.62 90 LYS A N 1
ATOM 741 C CA . LYS A 1 90 ? 1.454 12.959 -12.393 1.00 92.62 90 LYS A CA 1
ATOM 742 C C . LYS A 1 90 ? 2.069 11.698 -13.005 1.00 92.62 90 LYS A C 1
ATOM 744 O O . LYS A 1 90 ? 1.404 10.668 -12.978 1.00 92.62 90 LYS A O 1
ATOM 749 N N . SER A 1 91 ? 3.316 11.778 -13.470 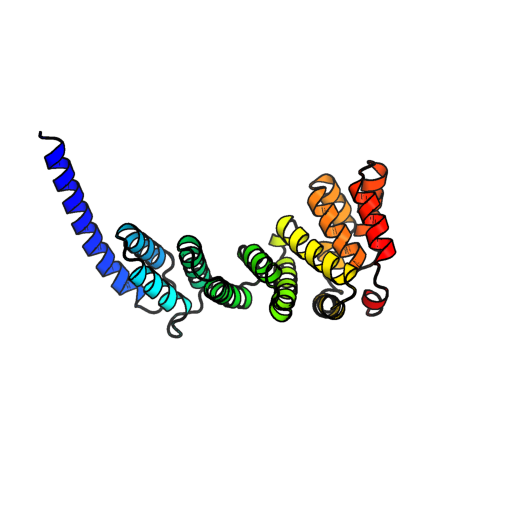1.00 93.38 91 SER A N 1
ATOM 750 C CA . SER A 1 91 ? 4.065 10.653 -14.044 1.00 93.38 91 SER A CA 1
ATOM 751 C C . SER A 1 91 ? 4.236 9.527 -13.022 1.00 93.38 91 SER A C 1
ATOM 753 O O . SER A 1 91 ? 3.856 8.390 -13.284 1.00 93.38 91 SER A O 1
ATOM 755 N N . LEU A 1 92 ? 4.677 9.872 -11.806 1.00 96.00 92 LEU A N 1
ATOM 756 C CA . LEU A 1 92 ? 4.839 8.922 -10.699 1.00 96.00 92 LEU A CA 1
ATOM 757 C C . LEU A 1 92 ? 3.530 8.203 -10.337 1.00 96.00 92 LEU A C 1
ATOM 759 O O . LEU A 1 92 ? 3.502 6.985 -10.195 1.00 96.00 92 LEU A O 1
ATOM 763 N N . VAL A 1 93 ? 2.424 8.951 -10.225 1.00 95.12 93 VAL A N 1
ATOM 764 C CA . VAL A 1 93 ? 1.093 8.376 -9.955 1.00 95.12 93 VAL A CA 1
ATOM 765 C C . VAL A 1 93 ? 0.640 7.444 -11.078 1.00 95.12 93 VAL A C 1
ATOM 767 O O . VAL A 1 93 ? -0.039 6.467 -10.790 1.00 95.12 93 VAL A O 1
ATOM 770 N N . SER A 1 94 ? 0.989 7.735 -12.333 1.00 93.25 94 SER A N 1
ATOM 771 C CA . SER A 1 94 ? 0.619 6.888 -13.471 1.00 93.25 94 SER A CA 1
ATOM 772 C C . SER A 1 94 ? 1.292 5.518 -13.395 1.00 93.25 94 SER A C 1
ATOM 774 O O . SER A 1 94 ? 0.600 4.508 -13.482 1.00 93.25 94 SER A O 1
ATOM 776 N N . ALA A 1 95 ? 2.608 5.486 -13.154 1.00 94.62 95 ALA A N 1
ATOM 777 C CA . ALA A 1 95 ? 3.361 4.239 -13.018 1.00 94.62 95 ALA A CA 1
ATOM 778 C C . ALA A 1 95 ? 2.860 3.397 -11.829 1.00 94.62 95 ALA A C 1
ATOM 780 O O . ALA A 1 95 ? 2.600 2.205 -11.967 1.00 94.62 95 ALA A O 1
ATOM 781 N N . LEU A 1 96 ? 2.637 4.038 -10.674 1.00 97.31 96 LEU A N 1
ATOM 782 C CA . LEU A 1 96 ? 2.144 3.357 -9.472 1.00 97.31 96 LEU A CA 1
ATOM 783 C C . LEU A 1 96 ? 0.709 2.843 -9.604 1.00 97.31 96 LEU A C 1
ATOM 785 O O . LEU A 1 96 ? 0.369 1.848 -8.971 1.00 97.31 96 LEU A O 1
ATOM 789 N N . LYS A 1 97 ? -0.135 3.504 -10.405 1.00 96.31 97 LYS A N 1
ATOM 790 C CA . LYS A 1 97 ? -1.512 3.057 -10.623 1.00 96.31 97 LYS A CA 1
ATOM 791 C C . LYS A 1 97 ? -1.546 1.712 -11.349 1.00 96.31 97 LYS A C 1
ATOM 793 O O . LYS A 1 97 ? -2.254 0.821 -10.910 1.00 96.31 97 LYS A O 1
ATOM 798 N N . ILE A 1 98 ? -0.761 1.557 -12.412 1.00 94.25 98 ILE A N 1
ATOM 799 C CA . ILE A 1 98 ? -0.717 0.289 -13.151 1.00 94.25 98 ILE A CA 1
ATOM 800 C C . ILE A 1 98 ? -0.101 -0.806 -12.276 1.00 94.25 98 ILE A C 1
ATOM 802 O O . ILE A 1 98 ? -0.634 -1.907 -12.203 1.00 94.25 98 ILE A O 1
ATOM 806 N N . LEU A 1 99 ? 0.952 -0.478 -11.520 1.00 96.62 99 LEU A N 1
ATOM 807 C CA . LEU A 1 99 ? 1.524 -1.415 -10.554 1.00 96.62 99 LEU A CA 1
ATOM 808 C C . LEU A 1 99 ? 0.504 -1.864 -9.497 1.00 96.62 99 LEU A C 1
ATOM 810 O O . LEU A 1 99 ? 0.486 -3.037 -9.154 1.00 96.62 99 LEU A O 1
ATOM 814 N N . HIS A 1 100 ? -0.339 -0.963 -8.989 1.00 97.12 100 HIS A N 1
ATOM 815 C CA . HIS A 1 100 ? -1.421 -1.308 -8.064 1.00 97.12 100 HIS A CA 1
ATOM 816 C C . HIS A 1 100 ? -2.419 -2.290 -8.686 1.00 97.12 100 HIS A C 1
ATOM 818 O O . HIS A 1 100 ? -2.832 -3.236 -8.023 1.00 97.12 100 HIS A O 1
ATOM 824 N N . ASP A 1 101 ? -2.784 -2.070 -9.949 1.00 94.94 101 ASP A N 1
ATOM 825 C CA . ASP A 1 101 ? -3.768 -2.899 -10.644 1.00 94.94 101 ASP A CA 1
ATOM 826 C C . ASP A 1 101 ? -3.239 -4.331 -10.883 1.00 94.94 101 ASP A C 1
ATOM 828 O O . ASP A 1 101 ? -4.028 -5.273 -10.918 1.00 94.94 101 ASP A O 1
ATOM 832 N N . ILE A 1 102 ? -1.914 -4.512 -10.988 1.00 94.31 102 ILE A N 1
ATOM 833 C CA . ILE A 1 102 ? -1.274 -5.826 -11.192 1.00 94.31 102 ILE A CA 1
ATOM 834 C C . ILE A 1 102 ? -0.836 -6.469 -9.861 1.00 94.31 102 ILE A C 1
ATOM 836 O O . ILE A 1 102 ? -0.990 -7.673 -9.667 1.00 94.31 102 ILE A O 1
ATOM 840 N N . VAL A 1 103 ? -0.269 -5.681 -8.940 1.00 96.00 103 VAL A N 1
ATOM 841 C CA . VAL A 1 103 ? 0.309 -6.135 -7.663 1.00 96.00 103 VAL A CA 1
ATOM 842 C C . VAL A 1 103 ? -0.096 -5.178 -6.527 1.00 96.00 103 VAL A C 1
ATOM 844 O O . VAL A 1 103 ? 0.713 -4.371 -6.050 1.00 96.00 103 VAL A O 1
ATOM 847 N N . PRO A 1 104 ? -1.336 -5.277 -6.018 1.00 96.62 104 PRO A N 1
ATOM 848 C CA . PRO A 1 104 ? -1.840 -4.406 -4.949 1.00 96.62 104 PRO A CA 1
ATOM 849 C C . PRO A 1 104 ? -1.128 -4.612 -3.603 1.00 96.62 104 PRO A C 1
ATOM 851 O O . PRO A 1 104 ? -1.268 -3.801 -2.692 1.00 96.62 104 PRO A O 1
ATOM 854 N N . SER A 1 105 ? -0.334 -5.675 -3.461 1.00 96.19 105 SER A N 1
ATOM 855 C CA . SER A 1 105 ? 0.490 -5.947 -2.283 1.00 96.19 105 SER A CA 1
ATOM 856 C C . SER A 1 105 ? 1.918 -5.402 -2.387 1.00 96.19 105 SER A C 1
ATOM 858 O O . SER A 1 105 ? 2.727 -5.691 -1.506 1.00 96.19 105 SER A O 1
ATOM 860 N N . HIS A 1 106 ? 2.279 -4.680 -3.452 1.00 97.75 106 HIS A N 1
ATOM 861 C CA . HIS A 1 106 ? 3.654 -4.215 -3.643 1.00 97.75 106 HIS A CA 1
ATOM 862 C C . HIS A 1 106 ? 4.059 -3.176 -2.582 1.00 97.75 106 HIS A C 1
ATOM 864 O O . HIS A 1 106 ? 3.252 -2.342 -2.172 1.00 97.75 106 HIS A O 1
ATOM 870 N N . GLU A 1 107 ? 5.327 -3.158 -2.160 1.00 96.50 107 GLU A N 1
ATOM 871 C CA . GLU A 1 107 ? 5.817 -2.245 -1.108 1.00 96.50 107 GLU A CA 1
ATOM 872 C C . GLU A 1 107 ? 5.581 -0.754 -1.401 1.00 96.50 107 GLU A C 1
ATOM 874 O O . GLU A 1 107 ? 5.293 0.051 -0.510 1.00 96.50 107 GLU A O 1
ATOM 879 N N . LEU A 1 108 ? 5.597 -0.409 -2.688 1.00 97.69 108 LEU A N 1
ATOM 880 C CA . LEU A 1 108 ? 5.325 0.933 -3.198 1.00 97.69 108 LEU A CA 1
ATOM 881 C C . LEU A 1 108 ? 3.881 1.407 -2.980 1.00 97.69 108 LEU A C 1
ATOM 883 O O . LEU A 1 108 ? 3.608 2.594 -3.158 1.00 97.69 108 LEU A O 1
ATOM 887 N N . MET A 1 109 ? 2.956 0.544 -2.550 1.00 97.75 109 MET A N 1
ATOM 888 C CA . MET A 1 109 ? 1.587 0.964 -2.242 1.00 97.75 109 MET A CA 1
ATOM 889 C C . MET A 1 109 ? 1.514 1.931 -1.056 1.00 97.75 109 MET A C 1
ATOM 891 O O . MET A 1 109 ? 0.624 2.783 -1.024 1.00 97.75 109 MET A O 1
ATOM 895 N N . ILE A 1 110 ? 2.483 1.905 -0.130 1.00 97.00 110 ILE A N 1
ATOM 896 C CA . ILE A 1 110 ? 2.594 2.938 0.918 1.00 97.00 110 ILE A CA 1
ATOM 897 C C . ILE A 1 110 ? 2.953 4.299 0.311 1.00 97.00 110 ILE A C 1
ATOM 899 O O . ILE A 1 110 ? 2.337 5.317 0.652 1.00 97.00 110 ILE A O 1
ATOM 903 N N . ASP A 1 111 ? 3.948 4.326 -0.579 1.00 95.69 111 ASP A N 1
ATOM 904 C CA . ASP A 1 111 ? 4.367 5.540 -1.285 1.00 95.69 111 ASP A CA 1
ATOM 905 C C . ASP A 1 111 ? 3.196 6.090 -2.109 1.00 95.69 111 ASP A C 1
ATOM 907 O O . ASP A 1 111 ? 2.864 7.280 -2.019 1.00 95.69 111 ASP A O 1
ATOM 911 N N . PHE A 1 112 ? 2.503 5.205 -2.832 1.00 97.94 112 PHE A N 1
ATOM 912 C CA . PHE A 1 112 ? 1.346 5.550 -3.644 1.00 97.94 112 PHE A CA 1
ATOM 913 C C . PHE A 1 112 ? 0.219 6.149 -2.805 1.00 97.94 112 PHE A C 1
ATOM 915 O O . PHE A 1 112 ? -0.242 7.264 -3.070 1.00 97.94 112 PHE A O 1
ATOM 922 N N . ASN A 1 113 ? -0.163 5.462 -1.729 1.00 97.75 113 ASN A N 1
ATOM 923 C CA . ASN A 1 113 ? -1.144 5.939 -0.769 1.00 97.75 113 ASN A CA 1
ATOM 924 C C . ASN A 1 113 ? -0.765 7.321 -0.206 1.00 97.75 113 ASN A C 1
ATOM 926 O O . ASN A 1 113 ? -1.587 8.240 -0.188 1.00 97.75 113 ASN A O 1
ATOM 930 N N . THR A 1 114 ? 0.494 7.507 0.193 1.00 95.12 114 THR A N 1
ATOM 931 C CA . THR A 1 114 ? 0.983 8.774 0.753 1.00 95.12 114 THR A CA 1
ATOM 932 C C . THR A 1 114 ? 0.886 9.916 -0.260 1.00 95.12 114 THR A C 1
ATOM 934 O O . THR A 1 114 ? 0.460 11.024 0.084 1.00 95.12 114 THR A O 1
ATOM 937 N N . MET A 1 115 ? 1.241 9.667 -1.523 1.00 95.19 115 MET A N 1
ATOM 938 C CA . MET A 1 115 ? 1.101 10.647 -2.602 1.00 95.19 115 MET A CA 1
ATOM 939 C C . MET A 1 115 ? -0.361 11.023 -2.862 1.00 95.19 115 MET A C 1
ATOM 941 O O . MET A 1 115 ? -0.676 12.203 -3.054 1.00 95.19 115 MET A O 1
ATOM 945 N N . LEU A 1 116 ? -1.255 10.033 -2.858 1.00 96.44 116 LEU A N 1
ATOM 946 C CA . LEU A 1 116 ? -2.685 10.224 -3.076 1.00 96.44 116 LEU A CA 1
ATOM 947 C C . LEU A 1 116 ? -3.336 11.027 -1.942 1.00 96.44 116 LEU A C 1
ATOM 949 O O . LEU A 1 116 ? -4.092 11.963 -2.219 1.00 96.44 116 LEU A O 1
ATOM 953 N N . GLN A 1 117 ? -2.973 10.743 -0.688 1.00 92.25 117 GLN A N 1
ATOM 954 C CA . GLN A 1 117 ? -3.458 11.469 0.491 1.00 92.25 117 GLN A CA 1
ATOM 955 C C . GLN A 1 117 ? -3.051 12.946 0.497 1.00 92.25 117 GLN A C 1
ATOM 957 O O . GLN A 1 117 ? -3.845 13.803 0.883 1.00 92.25 117 GLN A O 1
ATOM 962 N N . LYS A 1 118 ? -1.833 13.265 0.038 1.00 91.31 118 LYS A N 1
ATOM 963 C CA . LYS A 1 118 ? -1.347 14.654 -0.068 1.00 91.31 118 LYS A CA 1
ATOM 964 C C . LYS A 1 118 ? -2.087 15.466 -1.139 1.00 91.31 118 LYS A C 1
ATOM 966 O O . LYS A 1 118 ? -1.914 16.682 -1.221 1.00 91.31 118 LYS A O 1
ATOM 971 N N . SER A 1 119 ? -2.896 14.831 -1.988 1.00 90.75 119 SER A N 1
ATOM 972 C CA . SER A 1 119 ? -3.667 15.537 -3.004 1.00 90.75 119 SER A CA 1
ATOM 973 C C . SER A 1 119 ? -4.926 16.183 -2.426 1.00 90.75 119 SER A C 1
ATOM 975 O O . SER A 1 119 ? -5.708 15.550 -1.724 1.00 90.75 119 SER A O 1
ATOM 977 N N . LYS A 1 120 ? -5.210 17.422 -2.845 1.00 88.88 120 LYS A N 1
ATOM 978 C CA . LYS A 1 120 ? -6.493 18.089 -2.559 1.00 88.88 120 LYS A CA 1
ATOM 979 C C . LYS A 1 120 ? -7.682 17.442 -3.296 1.00 88.88 120 LYS A C 1
ATOM 981 O O . LYS A 1 120 ? -8.834 17.676 -2.941 1.00 88.88 120 LYS A O 1
ATOM 986 N N . 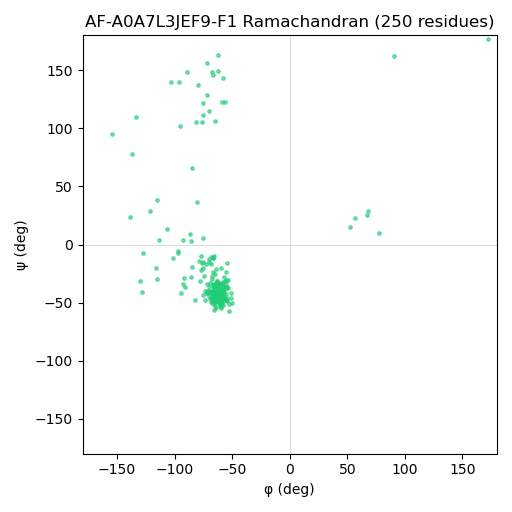LYS A 1 121 ? -7.433 16.623 -4.330 1.00 92.88 121 LYS A N 1
ATOM 987 C CA . LYS A 1 121 ? -8.489 16.041 -5.175 1.00 92.88 121 LYS A CA 1
ATOM 988 C C . LYS A 1 121 ? -9.217 14.901 -4.453 1.00 92.88 121 LYS A C 1
ATOM 990 O O . LYS A 1 121 ? -8.611 13.881 -4.134 1.00 92.88 121 LYS A O 1
ATOM 995 N N . ARG A 1 122 ? -10.543 15.029 -4.298 1.00 92.62 122 ARG A N 1
ATOM 996 C CA . ARG A 1 122 ? -11.434 14.025 -3.674 1.00 92.62 122 ARG A CA 1
ATOM 997 C C . ARG A 1 122 ? -11.236 12.613 -4.248 1.00 92.62 122 ARG A C 1
ATOM 999 O O . ARG A 1 122 ? -10.999 11.691 -3.479 1.00 92.62 122 ARG A O 1
ATOM 1006 N N . LYS A 1 123 ? -11.247 12.469 -5.581 1.00 94.38 123 LYS A N 1
ATOM 1007 C CA . LYS A 1 123 ? -11.045 11.178 -6.273 1.00 94.38 123 LYS A CA 1
ATOM 1008 C C . LYS A 1 123 ? -9.714 10.506 -5.904 1.00 94.38 123 LYS A C 1
ATOM 1010 O O . LYS A 1 123 ? -9.682 9.305 -5.689 1.00 94.38 123 LYS A O 1
ATOM 1015 N N . LYS A 1 124 ? -8.630 11.283 -5.774 1.00 94.81 124 LYS A N 1
ATOM 1016 C CA . LYS A 1 124 ? -7.314 10.749 -5.388 1.00 94.81 124 LYS A CA 1
ATOM 1017 C C . LYS A 1 124 ? -7.292 10.280 -3.936 1.00 94.81 124 LYS A C 1
ATOM 1019 O O . LYS A 1 124 ? -6.752 9.220 -3.669 1.00 94.81 124 LYS A O 1
ATOM 1024 N N . ARG A 1 125 ? -7.907 11.025 -3.013 1.00 94.56 125 ARG A N 1
ATOM 1025 C CA . ARG A 1 125 ? -8.004 10.602 -1.605 1.00 94.56 125 ARG A CA 1
ATOM 1026 C C . ARG A 1 125 ? -8.813 9.315 -1.440 1.00 94.56 125 ARG A C 1
ATOM 1028 O O . ARG A 1 125 ? -8.396 8.452 -0.684 1.00 94.56 125 ARG A O 1
ATOM 1035 N N . ARG A 1 126 ? -9.914 9.173 -2.187 1.00 96.69 126 ARG A N 1
ATOM 1036 C CA . ARG A 1 126 ? -10.690 7.926 -2.236 1.00 96.69 126 ARG A CA 1
ATOM 1037 C C . ARG A 1 126 ? -9.837 6.752 -2.730 1.00 96.69 126 ARG A C 1
ATOM 1039 O O . ARG A 1 126 ? -9.747 5.760 -2.024 1.00 96.69 126 ARG A O 1
ATOM 1046 N N . LEU A 1 127 ? -9.135 6.917 -3.854 1.00 97.25 127 LEU A N 1
ATOM 1047 C CA . LEU A 1 127 ? -8.205 5.897 -4.354 1.00 97.25 127 LEU A CA 1
ATOM 1048 C C . LEU A 1 127 ? -7.114 5.561 -3.326 1.00 97.25 127 LEU A C 1
ATOM 1050 O O . LEU A 1 127 ? -6.719 4.415 -3.188 1.00 97.25 127 LEU A O 1
ATOM 1054 N N . GLY A 1 128 ? -6.638 6.545 -2.557 1.00 97.56 128 GLY A N 1
ATOM 1055 C CA . GLY A 1 128 ? -5.696 6.292 -1.467 1.00 97.56 128 GLY A CA 1
ATOM 1056 C C . GLY A 1 128 ? -6.262 5.326 -0.423 1.00 97.56 128 GLY A C 1
ATOM 1057 O O . GLY A 1 128 ? -5.534 4.465 0.069 1.00 97.56 128 GLY A O 1
ATOM 1058 N N . LEU A 1 129 ? -7.548 5.438 -0.091 1.00 97.56 129 LEU A N 1
ATOM 1059 C CA . LEU A 1 129 ? -8.221 4.502 0.805 1.00 97.56 129 LEU A CA 1
ATOM 1060 C C . LEU A 1 129 ? -8.278 3.096 0.190 1.00 97.56 129 LEU A C 1
ATOM 1062 O O . LEU A 1 129 ? -7.828 2.155 0.834 1.00 97.56 129 LEU A O 1
ATOM 1066 N N . GLU A 1 130 ? -8.737 2.986 -1.057 1.00 97.81 130 GLU A N 1
ATOM 1067 C CA . GLU A 1 130 ? -8.810 1.729 -1.822 1.00 97.81 130 GLU A CA 1
ATOM 1068 C C . GLU A 1 130 ? -7.446 1.006 -1.839 1.00 97.81 130 GLU A C 1
ATOM 1070 O O . GLU A 1 130 ? -7.342 -0.139 -1.406 1.00 97.81 130 GLU A O 1
ATOM 1075 N N . VAL A 1 131 ? -6.373 1.722 -2.202 1.00 98.31 131 VAL A N 1
ATOM 1076 C CA . VAL A 1 131 ? -4.997 1.193 -2.272 1.00 98.31 131 VAL A CA 1
ATOM 1077 C C . VAL A 1 131 ? -4.532 0.605 -0.940 1.00 98.31 131 VAL A C 1
ATOM 1079 O O . VAL A 1 131 ? -3.916 -0.458 -0.911 1.00 98.31 131 VAL A O 1
ATOM 1082 N N . ILE A 1 132 ? -4.783 1.291 0.183 1.00 98.25 132 ILE A N 1
ATOM 1083 C CA . ILE A 1 132 ? -4.268 0.815 1.475 1.00 98.25 132 ILE A CA 1
ATOM 1084 C C . ILE A 1 132 ? -5.090 -0.342 2.042 1.00 98.25 132 ILE A C 1
ATOM 1086 O O . ILE A 1 132 ? -4.529 -1.200 2.720 1.00 98.25 132 ILE A O 1
ATOM 1090 N N . PHE A 1 133 ? -6.395 -0.382 1.759 1.00 98.19 133 PHE A N 1
ATOM 1091 C CA . PHE A 1 133 ? -7.223 -1.545 2.065 1.00 98.19 133 PHE A CA 1
ATOM 1092 C C . PHE A 1 133 ? -6.748 -2.762 1.266 1.00 98.19 133 PHE A C 1
ATOM 1094 O O . PHE A 1 133 ? -6.490 -3.800 1.867 1.00 98.19 133 PHE A O 1
ATOM 1101 N N . ALA A 1 134 ? -6.537 -2.604 -0.045 1.00 98.00 134 ALA A N 1
ATOM 1102 C CA . ALA A 1 134 ? -6.054 -3.671 -0.916 1.00 98.00 134 ALA A CA 1
ATOM 1103 C C . ALA A 1 134 ? -4.682 -4.210 -0.479 1.00 98.00 134 ALA A C 1
ATOM 1105 O O . ALA A 1 134 ? -4.503 -5.419 -0.388 1.00 98.00 134 ALA A O 1
ATOM 1106 N N . ALA A 1 135 ? -3.730 -3.342 -0.120 1.00 98.12 135 ALA A N 1
ATOM 1107 C CA . ALA A 1 135 ? -2.431 -3.792 0.383 1.00 98.12 135 ALA A CA 1
ATOM 1108 C C . ALA A 1 135 ? -2.557 -4.616 1.679 1.00 98.12 135 ALA A C 1
ATOM 1110 O O . ALA A 1 135 ? -1.909 -5.653 1.830 1.00 98.12 135 ALA A O 1
ATOM 1111 N N . LEU A 1 136 ? -3.414 -4.180 2.609 1.00 98.38 136 LEU A N 1
ATOM 1112 C CA . LEU A 1 136 ? -3.610 -4.844 3.900 1.00 98.38 136 LEU A CA 1
ATOM 1113 C C . LEU A 1 136 ? -4.330 -6.193 3.802 1.00 98.38 136 LEU A C 1
ATOM 1115 O O . LEU A 1 136 ? -4.222 -6.981 4.740 1.00 98.38 136 LEU A O 1
ATOM 1119 N N . ASP A 1 137 ? -4.968 -6.505 2.673 1.00 97.94 137 ASP A N 1
ATOM 1120 C CA . ASP A 1 137 ? -5.582 -7.816 2.448 1.00 97.94 137 ASP A CA 1
ATOM 1121 C C . ASP A 1 137 ? -4.564 -8.964 2.428 1.00 97.94 137 ASP A C 1
ATOM 1123 O O . ASP A 1 137 ? -4.909 -10.120 2.676 1.00 97.94 137 ASP A O 1
ATOM 1127 N N . TYR A 1 138 ? -3.290 -8.655 2.186 1.00 97.62 138 TYR A N 1
ATOM 1128 C CA . TYR A 1 138 ? -2.230 -9.643 2.049 1.00 97.62 138 TYR A CA 1
ATOM 1129 C C . TYR A 1 138 ? -1.462 -9.847 3.360 1.00 97.62 138 TYR A C 1
ATOM 1131 O O . TYR A 1 138 ? -1.109 -8.906 4.076 1.00 97.62 138 TYR A O 1
ATOM 1139 N N . ALA A 1 139 ? -1.124 -11.104 3.660 1.00 95.38 139 ALA A N 1
ATOM 1140 C CA . ALA A 1 139 ? -0.513 -11.496 4.933 1.00 95.38 139 ALA A CA 1
ATOM 1141 C C . ALA A 1 139 ? 0.821 -10.793 5.236 1.00 95.38 139 ALA A C 1
ATOM 1143 O O . ALA A 1 139 ? 1.069 -10.460 6.396 1.00 95.38 139 ALA A O 1
ATOM 1144 N N . GLY A 1 140 ? 1.631 -10.491 4.214 1.00 95.25 140 GLY A N 1
ATOM 1145 C CA . GLY A 1 140 ? 2.901 -9.765 4.372 1.00 95.25 140 GLY A CA 1
ATOM 1146 C C . GLY A 1 140 ? 2.748 -8.366 4.986 1.00 95.25 140 GLY A C 1
ATOM 1147 O O . GLY A 1 140 ? 3.681 -7.837 5.584 1.00 95.25 140 GLY A O 1
ATOM 1148 N N . TRP A 1 141 ? 1.548 -7.785 4.924 1.00 97.31 141 TRP A N 1
ATOM 1149 C CA . TRP A 1 141 ? 1.251 -6.455 5.457 1.00 97.31 141 TRP A CA 1
ATOM 1150 C C . TRP A 1 141 ? 0.620 -6.467 6.843 1.00 97.31 141 TRP A C 1
ATOM 1152 O O . TRP A 1 141 ? 0.485 -5.419 7.483 1.00 97.31 141 TRP A O 1
ATOM 1162 N N . LYS A 1 142 ? 0.266 -7.650 7.352 1.00 94.88 142 LYS A N 1
ATOM 1163 C CA . LYS A 1 142 ? -0.473 -7.815 8.605 1.00 94.88 142 LYS A CA 1
ATOM 1164 C C . LYS A 1 142 ? 0.207 -7.148 9.797 1.00 94.88 142 LYS A C 1
ATOM 1166 O O . LYS A 1 142 ? -0.495 -6.706 10.707 1.00 94.88 142 LYS A O 1
ATOM 1171 N N . GLU A 1 143 ? 1.531 -7.056 9.802 1.00 96.12 143 GLU A N 1
ATOM 1172 C CA . GLU A 1 143 ? 2.320 -6.489 10.905 1.00 96.12 143 GLU A CA 1
ATOM 1173 C C . GLU A 1 143 ? 3.043 -5.193 10.532 1.00 96.12 143 GLU A C 1
ATOM 1175 O O . GLU A 1 143 ? 3.738 -4.593 11.351 1.00 96.12 143 GLU A O 1
ATOM 1180 N N . ASN A 1 144 ? 2.828 -4.696 9.313 1.00 97.88 144 ASN A N 1
ATOM 1181 C CA . ASN A 1 144 ? 3.495 -3.500 8.835 1.00 97.88 144 ASN A CA 1
ATOM 1182 C C . ASN A 1 144 ? 2.877 -2.233 9.451 1.00 97.88 144 ASN A C 1
ATOM 1184 O O . ASN A 1 144 ? 1.800 -1.778 9.059 1.00 97.88 144 ASN A O 1
ATOM 1188 N N . VAL A 1 145 ? 3.589 -1.620 10.399 1.00 98.00 145 VAL A N 1
ATOM 1189 C CA . VAL A 1 145 ? 3.131 -0.414 11.112 1.00 98.00 145 VAL A CA 1
ATOM 1190 C C . VAL A 1 145 ? 2.827 0.744 10.160 1.00 98.00 145 VAL A C 1
ATOM 1192 O O . VAL A 1 145 ? 1.846 1.458 10.360 1.00 98.00 145 VAL A O 1
ATOM 1195 N N . LYS A 1 146 ? 3.638 0.938 9.111 1.00 97.94 146 LYS A N 1
ATOM 1196 C CA . LYS A 1 146 ? 3.465 2.056 8.171 1.00 97.94 146 LYS A CA 1
ATOM 1197 C C . LYS A 1 146 ? 2.155 1.924 7.397 1.00 97.94 146 LYS A C 1
ATOM 1199 O O . LYS A 1 146 ? 1.439 2.917 7.258 1.00 97.94 146 LYS A O 1
ATOM 1204 N N . ALA A 1 147 ? 1.814 0.715 6.951 1.00 98.19 147 ALA A N 1
ATOM 1205 C CA . ALA A 1 147 ? 0.561 0.460 6.251 1.00 98.19 147 ALA A CA 1
ATOM 1206 C C . ALA A 1 147 ? -0.657 0.709 7.159 1.00 98.19 147 ALA A C 1
ATOM 1208 O O . ALA A 1 147 ? -1.563 1.466 6.800 1.00 98.19 147 ALA A O 1
ATOM 1209 N N . TRP A 1 148 ? -0.630 0.173 8.384 1.00 98.50 148 TRP A N 1
ATOM 1210 C CA . TRP A 1 148 ? -1.696 0.399 9.365 1.00 98.50 148 TRP A CA 1
ATOM 1211 C C . TRP A 1 148 ? -1.842 1.867 9.759 1.00 98.50 148 TRP A C 1
ATOM 1213 O O . TRP A 1 148 ? -2.965 2.357 9.844 1.00 98.50 148 TRP A O 1
ATOM 1223 N N . SER A 1 149 ? -0.736 2.594 9.929 1.00 98.19 149 SER A N 1
ATOM 1224 C CA . SER A 1 149 ? -0.766 4.032 10.212 1.00 98.19 149 SER A CA 1
ATOM 1225 C C . SER A 1 149 ? -1.370 4.833 9.051 1.00 98.19 149 SER A C 1
ATOM 1227 O O . SER A 1 149 ? -2.158 5.758 9.264 1.00 98.19 149 SER A O 1
ATOM 1229 N N . CYS A 1 150 ? -1.087 4.443 7.802 1.00 97.81 150 CYS A N 1
ATOM 1230 C CA . CYS A 1 150 ? -1.702 5.052 6.623 1.00 97.81 150 CYS A CA 1
ATOM 1231 C C . CYS A 1 1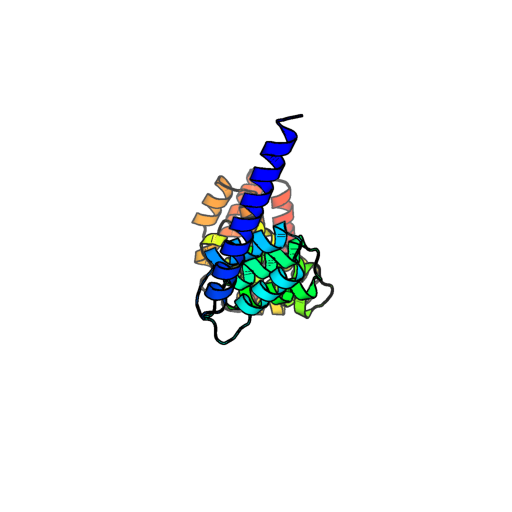50 ? -3.225 4.862 6.596 1.00 97.81 150 CYS A C 1
ATOM 1233 O O . CYS A 1 150 ? -3.948 5.829 6.323 1.00 97.81 150 CYS A O 1
ATOM 1235 N N . LEU A 1 151 ? -3.716 3.657 6.906 1.00 98.31 151 LEU A N 1
ATOM 1236 C CA . LEU A 1 151 ? -5.151 3.385 7.006 1.00 98.31 151 LEU A CA 1
ATOM 1237 C C . LEU A 1 151 ? -5.782 4.135 8.188 1.00 98.31 151 LEU A C 1
ATOM 1239 O O . LEU A 1 151 ? -6.753 4.869 8.002 1.00 98.31 151 LEU A O 1
ATOM 1243 N N . ALA A 1 152 ? -5.200 4.015 9.384 1.00 97.88 152 ALA A N 1
ATOM 1244 C CA . ALA A 1 152 ? -5.680 4.654 10.605 1.00 97.88 152 ALA A CA 1
ATOM 1245 C C . ALA A 1 152 ? -5.807 6.174 10.446 1.00 97.88 152 ALA A C 1
ATOM 1247 O O . ALA A 1 152 ? -6.823 6.757 10.830 1.00 97.88 152 ALA A O 1
ATOM 1248 N N . ARG A 1 153 ? -4.821 6.822 9.810 1.00 96.62 153 ARG A N 1
ATOM 1249 C CA . ARG A 1 153 ? -4.851 8.259 9.514 1.00 96.62 153 ARG A CA 1
ATOM 1250 C C . ARG A 1 153 ? -6.033 8.643 8.625 1.00 96.62 153 ARG A C 1
ATOM 1252 O O . ARG A 1 153 ? -6.728 9.604 8.952 1.00 96.62 153 ARG A O 1
ATOM 1259 N N . GLN A 1 154 ? -6.278 7.915 7.534 1.00 95.50 154 GLN A N 1
ATOM 1260 C CA . GLN A 1 154 ? -7.393 8.220 6.627 1.00 95.50 154 GLN A CA 1
ATOM 1261 C C . GLN A 1 154 ? -8.745 7.972 7.283 1.00 95.50 154 GLN A C 1
ATOM 1263 O O . GLN A 1 154 ? -9.609 8.845 7.232 1.00 95.50 154 GLN A O 1
ATOM 1268 N N . VAL A 1 155 ? -8.907 6.826 7.949 1.00 95.81 155 VAL A N 1
ATOM 1269 C CA . VAL A 1 155 ? -10.133 6.484 8.681 1.00 95.81 155 VAL A CA 1
ATOM 1270 C C . VAL A 1 155 ? -10.432 7.553 9.730 1.00 95.81 155 VAL A C 1
ATOM 1272 O O . VAL A 1 155 ? -11.536 8.090 9.771 1.00 95.81 155 VAL A O 1
ATOM 1275 N N . LYS A 1 156 ? -9.427 7.943 10.522 1.00 95.00 156 LYS A N 1
ATOM 1276 C CA . LYS A 1 156 ? -9.555 9.010 11.518 1.00 95.00 156 LYS A CA 1
ATOM 1277 C C . LYS A 1 156 ? -9.987 10.337 10.887 1.00 95.00 156 LYS A C 1
ATOM 1279 O O . LYS A 1 156 ? -10.882 10.983 11.419 1.00 95.00 156 LYS A O 1
ATOM 1284 N N . GLN A 1 157 ? -9.375 10.751 9.776 1.00 94.00 157 GLN A N 1
ATOM 1285 C CA . GLN A 1 157 ? -9.729 12.000 9.087 1.00 94.00 157 GLN A CA 1
ATOM 1286 C C . GLN A 1 157 ? -11.165 11.983 8.553 1.00 94.00 157 GLN A C 1
ATOM 1288 O O . GLN A 1 157 ? -11.903 12.942 8.772 1.00 94.00 157 GLN A O 1
ATOM 1293 N N . ILE A 1 158 ? -11.560 10.895 7.888 1.00 93.94 158 ILE A N 1
ATOM 1294 C CA . ILE A 1 158 ? -12.906 10.711 7.332 1.00 93.94 158 ILE A CA 1
ATOM 1295 C C . ILE A 1 158 ? -13.945 10.805 8.449 1.00 93.94 158 ILE A C 1
ATOM 1297 O O . ILE A 1 158 ? -14.861 11.620 8.364 1.00 93.94 158 ILE A O 1
ATOM 1301 N N . VAL A 1 159 ? -13.743 10.065 9.541 1.00 93.50 159 VAL A N 1
ATOM 1302 C CA . VAL A 1 159 ? -14.699 10.027 10.650 1.00 93.50 159 VAL A CA 1
ATOM 1303 C C . VAL A 1 159 ? -14.751 11.339 11.440 1.00 93.50 159 VAL A C 1
ATOM 1305 O O . VAL A 1 159 ? -15.837 11.752 11.825 1.00 93.50 159 VAL A O 1
ATOM 1308 N N . ILE A 1 160 ? -13.627 12.040 11.641 1.00 93.06 160 ILE A N 1
ATOM 1309 C CA . ILE A 1 160 ? -13.637 13.380 12.266 1.00 93.06 160 ILE A CA 1
ATOM 1310 C C . ILE A 1 160 ? -14.407 14.380 11.408 1.00 93.06 160 ILE A C 1
ATOM 1312 O O . ILE A 1 160 ? -15.116 15.227 11.939 1.00 93.06 160 ILE A O 1
ATOM 1316 N N . SER A 1 161 ? -14.230 14.312 10.089 1.00 90.94 161 SER A N 1
ATOM 1317 C CA . SER A 1 161 ? -14.901 15.233 9.176 1.00 90.94 161 SER A CA 1
ATOM 1318 C C . SER A 1 161 ? -16.381 14.914 8.971 1.00 90.94 161 SER A C 1
ATOM 1320 O O . SER A 1 161 ? -17.077 15.739 8.387 1.00 90.94 161 SER A O 1
ATOM 1322 N N . GLU A 1 162 ? -16.815 13.708 9.362 1.00 86.06 162 GLU A N 1
ATOM 1323 C CA . GLU A 1 162 ? -18.133 13.112 9.085 1.00 86.06 162 GLU A CA 1
ATOM 1324 C C . GLU A 1 162 ? -18.525 13.125 7.596 1.00 86.06 162 GLU A C 1
AT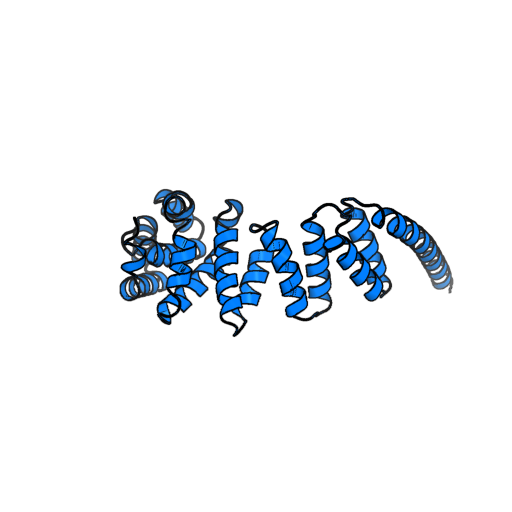OM 1326 O O . GLU A 1 162 ? -19.667 12.880 7.214 1.00 86.06 162 GLU A O 1
ATOM 1331 N N . LYS A 1 163 ? -17.547 13.360 6.718 1.00 87.50 163 LYS A N 1
ATOM 1332 C CA . LYS A 1 163 ? -17.700 13.367 5.269 1.00 87.50 163 LYS A CA 1
ATOM 1333 C C . LYS A 1 163 ? -17.138 12.078 4.715 1.00 87.50 163 LYS A C 1
ATOM 1335 O O . LYS A 1 163 ? -16.049 11.660 5.086 1.00 87.50 163 LYS A O 1
ATOM 1340 N N . HIS A 1 164 ? -17.837 11.522 3.734 1.00 91.50 164 HIS A N 1
ATOM 1341 C CA . HIS A 1 164 ? -17.363 10.377 2.956 1.00 91.50 164 HIS A CA 1
ATOM 1342 C C . HIS A 1 164 ? -17.257 9.062 3.739 1.00 91.50 164 HIS A C 1
ATOM 1344 O O . HIS A 1 164 ? -16.442 8.194 3.427 1.00 91.50 164 HIS A O 1
ATOM 1350 N N . LEU A 1 165 ? -18.093 8.911 4.766 1.00 92.19 165 LEU A N 1
ATOM 1351 C CA . LEU A 1 165 ? -18.230 7.676 5.538 1.00 92.19 165 LEU A CA 1
ATOM 1352 C C . LEU A 1 165 ? -18.612 6.480 4.641 1.00 92.19 165 LEU A C 1
ATOM 1354 O O . LEU A 1 165 ? -18.226 5.345 4.920 1.00 92.19 165 LEU A O 1
ATOM 1358 N N . ASP A 1 166 ? -19.301 6.751 3.527 1.00 92.50 166 ASP A N 1
ATOM 1359 C CA . ASP A 1 166 ? -19.627 5.787 2.476 1.00 92.50 166 ASP A CA 1
ATOM 1360 C C . ASP A 1 166 ? -18.388 5.122 1.863 1.00 92.50 166 ASP A C 1
ATOM 1362 O O . ASP A 1 166 ? -18.455 3.945 1.525 1.00 92.50 166 ASP A O 1
ATOM 1366 N N . TRP A 1 167 ? -17.243 5.811 1.785 1.00 94.75 167 TRP A N 1
ATOM 1367 C CA . TRP A 1 167 ? -16.010 5.219 1.252 1.00 94.75 167 TRP A CA 1
ATOM 1368 C C . TRP A 1 167 ? -15.471 4.117 2.152 1.00 94.75 167 TRP A C 1
ATOM 1370 O O . TRP A 1 167 ? -15.110 3.050 1.670 1.00 94.75 167 TRP A O 1
ATOM 1380 N N . ILE A 1 168 ? -15.452 4.361 3.466 1.00 95.25 168 ILE A N 1
ATOM 1381 C CA . ILE A 1 168 ? -15.046 3.340 4.435 1.00 95.25 168 ILE A CA 1
ATOM 1382 C C . ILE A 1 168 ? -16.019 2.170 4.364 1.00 95.25 168 ILE A C 1
ATOM 1384 O O . ILE A 1 168 ? -15.582 1.027 4.357 1.00 95.25 168 ILE A O 1
ATOM 1388 N N . LYS A 1 169 ? -17.327 2.446 4.283 1.00 93.25 169 LYS A N 1
ATOM 1389 C CA . LYS A 1 169 ? -18.346 1.398 4.190 1.00 93.25 169 LYS A CA 1
ATOM 1390 C C . LYS A 1 169 ? -18.149 0.523 2.949 1.00 93.25 169 LYS A C 1
ATOM 1392 O O . LYS A 1 169 ? -18.211 -0.693 3.066 1.00 93.25 169 LYS A O 1
ATOM 1397 N N . GLN A 1 170 ? -17.891 1.125 1.789 1.00 94.44 170 GLN A N 1
ATOM 1398 C CA . GLN A 1 170 ? -17.656 0.397 0.538 1.00 94.44 170 GLN A CA 1
ATOM 1399 C C . GLN A 1 170 ? -16.448 -0.537 0.647 1.00 94.44 170 GLN A C 1
ATOM 1401 O O . GLN A 1 170 ? -16.598 -1.730 0.400 1.00 94.44 170 GLN A O 1
ATOM 1406 N N . GLU A 1 171 ? -15.304 -0.029 1.113 1.00 95.75 171 GLU A N 1
ATOM 1407 C CA . GLU A 1 171 ? -14.105 -0.860 1.285 1.00 95.75 171 GLU A CA 1
ATOM 1408 C C . GLU A 1 171 ? -14.267 -1.922 2.371 1.00 95.75 171 GLU A C 1
ATOM 1410 O O . GLU A 1 171 ? -13.749 -3.031 2.253 1.00 95.75 171 GLU A O 1
ATOM 1415 N N . TRP A 1 172 ? -14.993 -1.598 3.438 1.00 95.31 172 TRP A N 1
ATOM 1416 C CA . TRP A 1 172 ? -15.213 -2.509 4.550 1.00 95.31 172 TRP A CA 1
ATOM 1417 C C . TRP A 1 172 ? -16.160 -3.659 4.199 1.00 95.31 172 TRP A C 1
ATOM 1419 O O . TRP A 1 172 ? -15.968 -4.775 4.677 1.00 95.31 172 TRP A O 1
ATOM 1429 N N . ASN A 1 173 ? -17.160 -3.420 3.348 1.00 93.94 173 ASN A N 1
ATOM 1430 C CA . ASN A 1 173 ? -18.204 -4.399 3.047 1.00 93.94 173 ASN A CA 1
ATOM 1431 C C . ASN A 1 173 ? -17.668 -5.711 2.456 1.00 93.94 173 ASN A C 1
ATOM 1433 O O . ASN A 1 173 ? -18.197 -6.763 2.795 1.00 93.94 173 ASN A O 1
ATOM 1437 N N . SER A 1 174 ? -16.622 -5.672 1.625 1.00 93.56 174 SER A N 1
ATOM 1438 C CA . SER A 1 174 ? -15.992 -6.879 1.057 1.00 93.56 174 SER A CA 1
ATOM 1439 C C . SER A 1 174 ? -15.087 -7.625 2.047 1.00 93.56 174 SER A C 1
ATOM 1441 O O . SER A 1 174 ? -14.618 -8.727 1.767 1.00 93.56 174 SER A O 1
ATOM 1443 N N . ARG A 1 175 ? -14.812 -7.017 3.206 1.00 96.38 175 ARG A N 1
ATOM 1444 C CA . ARG A 1 175 ? -13.809 -7.460 4.186 1.00 96.38 175 ARG A CA 1
ATOM 1445 C C . ARG A 1 175 ? -14.403 -7.857 5.527 1.00 96.38 175 ARG A C 1
ATOM 1447 O O . ARG A 1 175 ? -13.766 -8.593 6.280 1.00 96.38 175 ARG A O 1
ATOM 1454 N N . LYS A 1 176 ? -15.621 -7.400 5.822 1.00 94.19 176 LYS A N 1
ATOM 1455 C CA . LYS A 1 176 ? -16.292 -7.561 7.118 1.00 94.19 176 LYS A CA 1
ATOM 1456 C C . LYS A 1 176 ? -16.368 -9.012 7.607 1.00 94.19 176 LYS A C 1
ATOM 1458 O O . LYS A 1 176 ? -16.305 -9.224 8.813 1.00 94.19 176 LYS A O 1
ATOM 1463 N N . ASP A 1 177 ? -16.431 -9.985 6.697 1.00 94.75 177 ASP A N 1
ATOM 1464 C CA . ASP A 1 177 ? 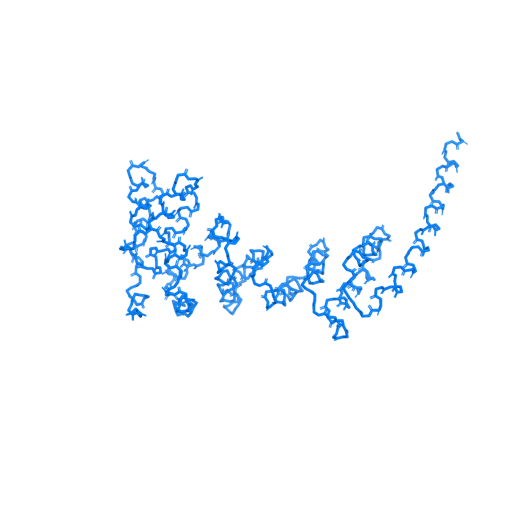-16.612 -11.399 7.042 1.00 94.75 177 ASP A CA 1
ATOM 1465 C C . ASP A 1 177 ? -15.290 -12.114 7.377 1.00 94.75 177 ASP A C 1
ATOM 1467 O O . ASP A 1 177 ? -15.294 -13.133 8.065 1.00 94.75 177 ASP A O 1
ATOM 1471 N N . TRP A 1 178 ? -14.137 -11.568 6.964 1.00 96.31 178 TRP A N 1
ATOM 1472 C CA . TRP A 1 178 ? -12.842 -12.248 7.114 1.00 96.31 178 TRP A CA 1
ATOM 1473 C C . TRP A 1 178 ? -11.734 -11.398 7.760 1.00 96.31 178 TRP A C 1
ATOM 1475 O O . TRP A 1 178 ? -10.938 -11.939 8.535 1.00 96.31 178 TRP A O 1
ATOM 1485 N N . TRP A 1 179 ? -11.713 -10.068 7.586 1.00 97.12 179 TRP A N 1
ATOM 1486 C CA . TRP A 1 179 ? -10.798 -9.172 8.319 1.00 97.12 179 TRP A CA 1
ATOM 1487 C C . TRP A 1 179 ? -10.862 -9.324 9.849 1.00 97.12 179 TRP A C 1
ATOM 1489 O O . TRP A 1 179 ? -9.803 -9.255 10.483 1.00 97.12 179 TRP A O 1
ATOM 1499 N N . PRO A 1 180 ? -12.029 -9.547 10.498 1.00 96.31 180 PRO A N 1
ATOM 1500 C CA . PRO A 1 180 ? -12.070 -9.725 11.947 1.00 96.31 180 PRO A CA 1
ATOM 1501 C C . PRO A 1 180 ? -11.213 -10.900 12.425 1.00 96.31 180 PRO A C 1
ATOM 1503 O O . PRO A 1 180 ? -10.457 -10.759 13.386 1.00 96.31 180 PRO A O 1
ATOM 1506 N N . ALA A 1 181 ? -11.294 -12.045 11.743 1.00 96.38 181 ALA A N 1
ATOM 1507 C CA . ALA A 1 181 ? -10.476 -13.212 12.058 1.00 96.38 181 ALA A CA 1
ATOM 1508 C C . ALA A 1 181 ? -9.011 -12.990 11.648 1.00 96.38 181 ALA A C 1
ATOM 1510 O O . ALA A 1 181 ? -8.091 -13.296 12.412 1.00 96.38 181 ALA A O 1
ATOM 1511 N N . PHE A 1 182 ? -8.802 -12.397 10.472 1.00 97.06 182 PHE A N 1
ATOM 1512 C CA . PHE A 1 182 ? -7.489 -12.233 9.862 1.00 97.06 182 PHE A CA 1
ATOM 1513 C C . PHE A 1 182 ? -6.600 -11.193 10.565 1.00 97.06 182 PHE A C 1
ATOM 1515 O O . PHE A 1 182 ? -5.408 -11.448 10.771 1.00 97.06 182 PHE A O 1
ATOM 1522 N N . HIS A 1 183 ? -7.160 -10.059 10.997 1.00 97.62 183 HIS A N 1
ATOM 1523 C CA . HIS A 1 183 ? -6.420 -8.948 11.608 1.00 97.62 183 HIS A CA 1
ATOM 1524 C C . HIS A 1 183 ? -6.774 -8.672 13.070 1.00 97.62 183 HIS A C 1
ATOM 1526 O O . HIS A 1 183 ? -5.909 -8.201 13.812 1.00 97.62 183 HIS A O 1
ATOM 1532 N N . PHE A 1 184 ? -8.010 -8.955 13.492 1.00 97.25 184 PHE A N 1
ATOM 1533 C CA . PHE A 1 184 ? -8.575 -8.431 14.743 1.00 97.25 184 PHE A CA 1
ATOM 1534 C C . PHE A 1 184 ? -9.015 -9.521 15.736 1.00 97.25 184 PHE A C 1
ATOM 1536 O O . PHE A 1 184 ? -9.912 -9.320 16.563 1.00 97.25 184 PHE A O 1
ATOM 1543 N N . SER A 1 185 ? -8.368 -10.686 15.705 1.00 96.62 185 SER A N 1
ATOM 1544 C CA . SER A 1 185 ? -8.635 -11.741 16.682 1.00 96.62 185 SER A CA 1
ATOM 1545 C C . SER A 1 185 ? -8.089 -11.378 18.070 1.00 96.62 185 SER A C 1
ATOM 1547 O O . SER A 1 185 ? -7.147 -10.595 18.221 1.00 96.62 185 SER A O 1
ATOM 1549 N N . ARG A 1 186 ? -8.653 -11.979 19.127 1.00 96.50 186 ARG A N 1
ATOM 1550 C CA . ARG A 1 186 ? -8.154 -11.784 20.503 1.00 96.50 186 ARG A CA 1
ATOM 1551 C C . ARG A 1 186 ? -6.709 -12.264 20.664 1.00 96.50 186 ARG A C 1
ATOM 1553 O O . ARG A 1 186 ? -5.964 -11.676 21.440 1.00 96.50 186 ARG A O 1
ATOM 1560 N N . TYR A 1 187 ? -6.331 -13.325 19.954 1.00 97.25 187 TYR A N 1
ATOM 1561 C CA . TYR A 1 187 ? -4.957 -13.821 19.930 1.00 97.25 187 TYR A CA 1
ATOM 1562 C C . TYR A 1 187 ? -4.007 -12.763 19.353 1.00 97.25 187 TYR A C 1
ATOM 1564 O O . TYR A 1 187 ? -3.027 -12.406 20.003 1.00 97.25 187 TYR A O 1
ATOM 1572 N N . LEU A 1 188 ? -4.355 -12.175 18.202 1.00 97.44 188 LEU A N 1
ATOM 1573 C CA . LEU A 1 188 ? -3.553 -11.117 17.582 1.00 97.44 188 LEU A CA 1
ATOM 1574 C C . LEU A 1 188 ? -3.467 -9.869 18.460 1.00 97.44 188 LEU A C 1
ATOM 1576 O O . LEU A 1 188 ? -2.410 -9.257 18.531 1.00 97.44 188 LEU A O 1
ATOM 1580 N N . ALA A 1 189 ? -4.539 -9.526 19.176 1.00 97.94 189 ALA A N 1
ATOM 1581 C CA . ALA A 1 189 ? -4.535 -8.410 20.118 1.00 97.94 189 ALA A CA 1
ATOM 1582 C C . ALA A 1 189 ? -3.503 -8.593 21.243 1.00 97.94 189 ALA A C 1
ATOM 1584 O O . ALA A 1 189 ? -2.813 -7.641 21.599 1.00 97.94 189 ALA A O 1
ATOM 1585 N N . LYS A 1 190 ? -3.387 -9.814 21.788 1.00 97.94 190 LYS A N 1
ATOM 1586 C CA . LYS A 1 190 ? -2.372 -10.163 22.795 1.00 97.94 190 LYS A CA 1
ATOM 1587 C C . LYS A 1 190 ? -0.966 -10.067 22.212 1.00 97.94 190 LYS A C 1
ATOM 1589 O O . LYS A 1 190 ? -0.135 -9.351 22.760 1.00 97.94 190 LYS A O 1
ATOM 1594 N N . ARG A 1 191 ? -0.744 -10.746 21.083 1.00 97.62 191 ARG A N 1
ATOM 1595 C CA . ARG A 1 191 ? 0.562 -10.828 20.426 1.00 97.62 191 ARG A CA 1
ATOM 1596 C C . ARG A 1 191 ? 1.077 -9.451 20.011 1.00 97.62 191 ARG A C 1
ATOM 1598 O O . ARG A 1 191 ? 2.156 -9.043 20.418 1.00 97.62 191 ARG A O 1
ATOM 1605 N N . ASN A 1 192 ? 0.266 -8.685 19.280 1.00 97.69 192 ASN A N 1
ATOM 1606 C CA . ASN A 1 192 ? 0.659 -7.353 18.830 1.00 97.69 192 ASN A CA 1
ATOM 1607 C C . ASN A 1 192 ? 0.919 -6.409 20.010 1.00 97.69 192 ASN A C 1
ATOM 1609 O O . ASN A 1 192 ? 1.806 -5.571 19.899 1.00 97.69 192 ASN A O 1
ATOM 1613 N N . TRP A 1 193 ? 0.189 -6.523 21.128 1.00 97.06 193 TRP A N 1
ATOM 1614 C CA . TRP A 1 193 ? 0.450 -5.687 22.307 1.00 97.06 193 TRP A CA 1
ATOM 1615 C C . TRP A 1 193 ? 1.825 -5.973 22.914 1.00 97.06 193 TRP A C 1
ATOM 1617 O O . TRP A 1 193 ? 2.525 -5.040 23.293 1.00 97.06 193 TRP A O 1
ATOM 1627 N N . GLN A 1 194 ? 2.205 -7.251 22.981 1.00 96.62 194 GLN A N 1
ATOM 1628 C CA . GLN A 1 194 ? 3.492 -7.689 23.522 1.00 96.62 194 GLN A CA 1
ATOM 1629 C C . GLN A 1 194 ? 4.666 -7.315 22.610 1.00 96.62 194 GLN A C 1
ATOM 1631 O O . GLN A 1 194 ? 5.711 -6.908 23.102 1.00 96.62 194 GLN A O 1
ATOM 1636 N N . GLU A 1 195 ? 4.490 -7.436 21.294 1.00 96.56 195 GLU A N 1
ATOM 1637 C CA . GLU A 1 195 ? 5.575 -7.260 20.321 1.00 96.56 195 GLU A CA 1
ATOM 1638 C C . GLU A 1 195 ? 5.708 -5.818 19.818 1.00 96.56 195 GLU A C 1
ATOM 1640 O O . GLU A 1 195 ? 6.810 -5.350 19.539 1.00 96.56 195 GLU A O 1
ATOM 1645 N N . ASN A 1 196 ? 4.591 -5.104 19.636 1.00 97.12 196 ASN A N 1
ATOM 1646 C CA . ASN A 1 196 ? 4.594 -3.800 18.982 1.00 97.12 196 ASN A CA 1
ATOM 1647 C C . ASN A 1 196 ? 3.407 -2.918 19.412 1.00 97.12 196 ASN A C 1
ATOM 1649 O O . ASN A 1 196 ? 2.314 -2.938 18.828 1.00 97.12 196 ASN A O 1
ATOM 1653 N N . GLU A 1 197 ? 3.647 -2.057 20.404 1.00 95.94 197 GLU A N 1
ATOM 1654 C CA . GLU A 1 197 ? 2.637 -1.126 20.922 1.00 95.94 197 GLU A CA 1
ATOM 1655 C C . GLU A 1 197 ? 2.110 -0.168 19.831 1.00 95.94 197 GLU A C 1
ATOM 1657 O O . GLU A 1 197 ? 0.930 0.192 19.830 1.00 95.94 197 GLU A O 1
ATOM 1662 N N . SER A 1 198 ? 2.958 0.227 18.871 1.00 97.12 198 SER A N 1
ATOM 1663 C CA . SER A 1 198 ? 2.564 1.117 17.770 1.00 97.12 198 SER A CA 1
ATOM 1664 C C . SER A 1 198 ? 1.580 0.440 16.814 1.00 97.12 198 SER A C 1
ATOM 1666 O O . SER A 1 198 ? 0.502 0.973 16.554 1.00 97.12 198 SER A O 1
ATOM 1668 N N . LEU A 1 199 ? 1.891 -0.782 16.369 1.00 98.12 199 LEU A N 1
ATOM 1669 C CA . LEU A 1 199 ? 0.986 -1.599 15.557 1.00 98.12 199 LEU A CA 1
ATOM 1670 C C . LEU A 1 199 ? -0.351 -1.816 16.273 1.00 98.12 199 LEU A C 1
ATOM 1672 O O . LEU A 1 199 ? -1.420 -1.678 15.675 1.00 98.12 199 LEU A O 1
ATOM 1676 N N . SER A 1 200 ? -0.285 -2.131 17.568 1.00 97.94 200 SER A N 1
ATOM 1677 C CA . SER A 1 200 ? -1.463 -2.335 18.409 1.00 97.94 200 SER A CA 1
ATOM 1678 C C . SER A 1 200 ? -2.358 -1.113 18.459 1.00 97.94 200 SER A C 1
ATOM 1680 O O . SER A 1 200 ? -3.574 -1.248 18.330 1.00 97.94 200 SER A O 1
ATOM 1682 N N . TYR A 1 201 ? -1.765 0.070 18.616 1.00 98.25 201 TYR A N 1
ATOM 1683 C CA . TYR A 1 201 ? -2.486 1.333 18.620 1.00 98.25 201 TYR A CA 1
ATOM 1684 C C . TYR A 1 201 ? -3.219 1.576 17.295 1.00 98.25 201 TYR A C 1
ATOM 1686 O O . TYR A 1 201 ? -4.429 1.813 17.306 1.00 98.25 201 TYR A O 1
ATOM 1694 N N . GLU A 1 202 ? -2.516 1.468 16.162 1.00 98.44 202 GLU A N 1
ATOM 1695 C CA . GLU A 1 202 ? -3.099 1.751 14.843 1.00 98.44 202 GLU A CA 1
ATOM 1696 C C . GLU A 1 202 ? -4.221 0.763 14.503 1.00 98.44 202 GLU A C 1
ATOM 1698 O O . GLU A 1 202 ? -5.324 1.166 14.121 1.00 98.44 202 GLU A O 1
ATOM 1703 N N . LYS A 1 203 ? -3.998 -0.534 14.749 1.00 98.50 203 LYS A N 1
ATOM 1704 C CA . LYS A 1 203 ? -5.032 -1.560 14.567 1.00 98.50 203 LYS A CA 1
ATOM 1705 C C . LYS A 1 203 ? -6.215 -1.374 15.504 1.00 98.50 203 LYS A C 1
ATOM 1707 O O . LYS A 1 203 ? -7.346 -1.581 15.081 1.00 98.50 203 LYS A O 1
ATOM 1712 N N . ALA A 1 204 ? -5.992 -0.991 16.762 1.00 98.00 204 ALA A N 1
ATOM 1713 C CA . ALA A 1 204 ? -7.085 -0.774 17.703 1.00 98.00 204 ALA A CA 1
ATOM 1714 C C . ALA A 1 204 ? -7.955 0.419 17.287 1.00 98.00 204 ALA A C 1
ATOM 1716 O O . ALA A 1 204 ? -9.175 0.336 17.409 1.00 98.00 204 ALA A O 1
ATOM 1717 N N . LEU A 1 205 ? -7.363 1.490 16.746 1.00 97.69 205 LEU A N 1
ATOM 1718 C CA . LEU A 1 205 ? -8.122 2.595 16.158 1.00 97.69 205 LEU A CA 1
ATOM 1719 C C . LEU A 1 205 ? -9.003 2.114 15.013 1.00 97.69 205 LEU A C 1
ATOM 1721 O O . LEU A 1 205 ? -10.209 2.350 15.040 1.00 97.69 205 LEU A O 1
ATOM 1725 N N . VAL A 1 206 ? -8.419 1.410 14.043 1.00 97.44 206 VAL A N 1
ATOM 1726 C CA . VAL A 1 206 ? -9.164 0.912 12.882 1.00 97.44 206 VAL A CA 1
ATOM 1727 C C . VAL A 1 206 ? -10.257 -0.069 13.317 1.00 97.44 206 VAL A C 1
ATOM 1729 O O . VAL A 1 206 ? -11.419 0.126 12.971 1.00 97.44 206 VAL A O 1
ATOM 1732 N N . ALA A 1 207 ? -9.932 -1.060 14.151 1.00 96.88 207 ALA A N 1
ATOM 1733 C CA . ALA A 1 207 ? -10.888 -2.038 14.667 1.00 96.88 207 ALA A CA 1
ATOM 1734 C C . ALA A 1 207 ? -12.029 -1.382 15.455 1.00 96.88 207 ALA A C 1
ATOM 1736 O O . ALA A 1 207 ? -13.188 -1.743 15.284 1.00 96.88 207 ALA A O 1
ATOM 1737 N N . GLY A 1 208 ? -11.721 -0.399 16.306 1.00 95.69 208 GLY A N 1
ATOM 1738 C CA . GLY A 1 208 ? -12.722 0.311 17.099 1.00 95.69 208 GLY A CA 1
ATOM 1739 C C . GLY A 1 208 ? -13.723 1.092 16.244 1.00 95.69 208 GLY A C 1
ATOM 1740 O O . GLY A 1 208 ? -14.884 1.203 16.631 1.00 95.69 208 GLY A O 1
ATOM 1741 N N . ILE A 1 209 ? -13.295 1.593 15.082 1.00 94.94 209 ILE A N 1
ATOM 1742 C CA . ILE A 1 209 ? -14.164 2.285 14.124 1.00 94.94 209 ILE A CA 1
ATOM 1743 C C . ILE A 1 209 ? -14.938 1.295 13.242 1.00 94.94 209 ILE A C 1
ATOM 1745 O O . ILE A 1 209 ? -16.148 1.446 13.109 1.00 94.94 209 ILE A O 1
ATOM 1749 N N . LEU A 1 210 ? -14.273 0.288 12.663 1.00 94.31 210 LEU A N 1
ATOM 1750 C CA . LEU A 1 210 ? -14.891 -0.648 11.710 1.00 94.31 210 LEU A CA 1
ATOM 1751 C C . LEU A 1 210 ? -15.802 -1.683 12.388 1.00 94.31 210 LEU A C 1
ATOM 1753 O O . LEU A 1 210 ? -16.901 -1.947 11.916 1.00 94.31 210 LEU A O 1
ATOM 1757 N N . LEU A 1 211 ? -15.351 -2.258 13.507 1.00 93.19 211 LEU A N 1
ATOM 1758 C CA . LEU A 1 211 ? -16.051 -3.318 14.251 1.00 93.19 211 LEU A CA 1
ATOM 1759 C C . LEU A 1 211 ? -16.765 -2.789 15.496 1.00 93.19 211 LEU A C 1
ATOM 1761 O O . LEU A 1 211 ? -17.534 -3.501 16.142 1.00 93.19 211 LEU A O 1
ATOM 1765 N N . GLY A 1 212 ? -16.469 -1.548 15.876 1.00 91.81 212 GLY A N 1
ATOM 1766 C CA . GLY A 1 212 ? -17.002 -0.923 17.068 1.00 91.81 212 GLY A CA 1
ATOM 1767 C C . GLY A 1 212 ? -16.164 -1.121 18.336 1.00 91.81 212 GLY A C 1
ATOM 1768 O O . GLY A 1 212 ? -15.359 -2.046 18.466 1.00 91.81 212 GLY A O 1
ATOM 1769 N N . LYS A 1 213 ? -16.434 -0.263 19.333 1.00 91.19 213 LYS A N 1
ATOM 1770 C CA . LYS A 1 213 ? -15.839 -0.274 20.686 1.00 91.19 213 LYS A CA 1
ATOM 1771 C C . LYS A 1 213 ? -15.959 -1.605 21.437 1.00 91.19 213 LYS A C 1
ATOM 1773 O O . LYS A 1 213 ? -15.294 -1.801 22.451 1.00 91.19 213 LYS A O 1
ATOM 1778 N N . ASP A 1 214 ? -16.836 -2.494 20.980 1.00 90.81 214 ASP A N 1
ATOM 1779 C CA . ASP A 1 214 ? -17.127 -3.756 21.645 1.00 90.81 214 ASP A CA 1
ATOM 1780 C C . ASP A 1 214 ? -16.358 -4.949 21.083 1.00 90.81 214 ASP A C 1
ATOM 1782 O O . ASP A 1 214 ? -16.410 -6.028 21.680 1.00 90.81 214 ASP A O 1
ATOM 1786 N N . CYS A 1 215 ? -15.610 -4.756 19.993 1.00 93.81 215 CYS A N 1
ATOM 1787 C CA . CYS A 1 215 ? -14.850 -5.826 19.371 1.00 93.81 215 CYS A CA 1
ATOM 1788 C C . CYS A 1 215 ? -13.698 -6.314 20.266 1.00 93.81 215 CYS A C 1
ATOM 1790 O O . CYS A 1 215 ? -13.098 -5.561 21.044 1.00 93.81 215 CYS A O 1
ATOM 1792 N N . LYS A 1 216 ? -13.377 -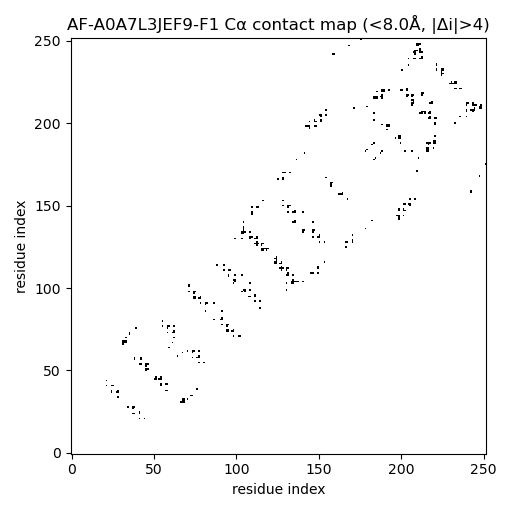7.609 20.141 1.00 95.31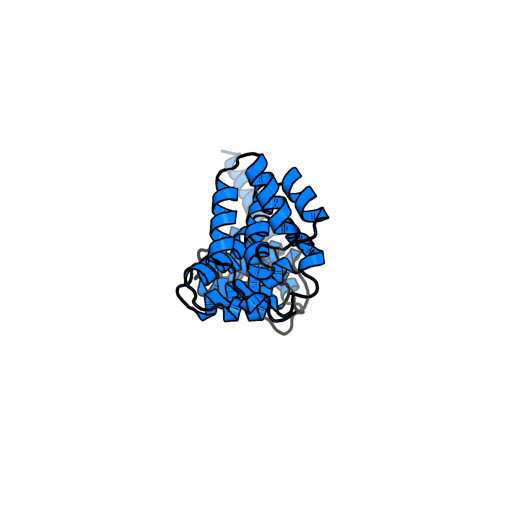 216 LYS A N 1
ATOM 1793 C CA . LYS A 1 216 ? -12.405 -8.303 21.002 1.00 95.31 216 LYS A CA 1
ATOM 1794 C C . LYS A 1 216 ? -11.018 -7.647 20.958 1.00 95.31 216 LYS A C 1
ATOM 1796 O O . LYS A 1 216 ? -10.383 -7.526 22.005 1.00 95.31 216 LYS A O 1
ATOM 1801 N N . TYR A 1 217 ? -10.574 -7.205 19.777 1.00 97.50 217 TYR A N 1
ATOM 1802 C CA . TYR A 1 217 ? -9.267 -6.569 19.598 1.00 97.50 217 TYR A CA 1
ATOM 1803 C C . TYR A 1 217 ? -9.171 -5.230 20.329 1.00 97.50 217 TYR A C 1
ATOM 1805 O O . TYR A 1 217 ? -8.316 -5.056 21.198 1.00 97.50 217 TYR A O 1
ATOM 1813 N N . PHE A 1 218 ? -10.083 -4.300 20.026 1.00 97.12 218 PHE A N 1
ATOM 1814 C CA . PHE A 1 218 ? -10.083 -2.971 20.631 1.00 97.12 218 PHE A CA 1
ATOM 1815 C C . PHE A 1 218 ? -10.257 -3.039 22.150 1.00 97.12 218 PHE A C 1
ATOM 1817 O O . PHE A 1 218 ? -9.505 -2.384 22.871 1.00 97.12 218 PHE A O 1
ATOM 1824 N N . LYS A 1 219 ? -11.197 -3.860 22.649 1.00 96.44 219 LYS A N 1
ATOM 1825 C CA . LYS A 1 219 ? -11.410 -4.035 24.095 1.00 96.44 219 LYS A CA 1
ATOM 1826 C C . LYS A 1 219 ? -10.133 -4.464 24.804 1.00 96.44 219 LYS A C 1
ATOM 1828 O O . LYS A 1 219 ? -9.778 -3.869 25.819 1.00 96.44 219 LYS A O 1
ATOM 1833 N N . TYR A 1 220 ? -9.440 -5.469 24.265 1.00 97.81 220 TYR A N 1
ATOM 1834 C CA . TYR A 1 220 ? -8.206 -5.965 24.863 1.00 97.81 220 TYR A CA 1
ATOM 1835 C C . TYR A 1 220 ? -7.111 -4.892 24.859 1.00 97.81 220 TYR A C 1
ATOM 1837 O O . TYR A 1 220 ? -6.605 -4.543 25.924 1.00 97.81 220 TYR A O 1
ATOM 1845 N N . VAL A 1 221 ? -6.796 -4.321 23.692 1.00 97.62 221 VAL A N 1
ATOM 1846 C CA . VAL A 1 221 ? -5.703 -3.346 23.549 1.00 97.62 221 VAL A CA 1
ATOM 1847 C C . VAL A 1 221 ? -5.975 -2.070 24.353 1.00 97.62 221 VAL A C 1
ATOM 1849 O O . VAL A 1 221 ? -5.096 -1.583 25.060 1.00 97.62 221 VAL A O 1
ATOM 1852 N N . SER A 1 222 ? -7.203 -1.542 24.316 1.00 95.62 222 SER A N 1
ATOM 1853 C CA . SER A 1 222 ? -7.570 -0.360 25.102 1.00 95.62 222 SER A CA 1
ATOM 1854 C C . SER A 1 222 ? -7.489 -0.625 26.608 1.00 95.62 222 SER A C 1
ATOM 1856 O O . SER A 1 222 ? -7.035 0.245 27.351 1.00 95.62 222 SER A O 1
ATOM 1858 N N . HIS A 1 223 ? -7.892 -1.816 27.067 1.00 96.00 223 HIS A N 1
ATOM 1859 C CA . HIS A 1 223 ? -7.772 -2.194 28.472 1.00 96.00 223 HIS A CA 1
ATOM 1860 C C . HIS A 1 223 ? -6.305 -2.301 28.909 1.00 96.00 223 HIS A C 1
ATOM 1862 O O . HIS A 1 223 ? -5.949 -1.708 29.926 1.00 96.00 223 HIS A O 1
ATOM 1868 N N . GLN A 1 224 ? -5.454 -2.981 28.130 1.00 96.69 224 GLN A N 1
ATOM 1869 C CA . GLN A 1 224 ? -4.022 -3.083 28.437 1.00 96.69 224 GLN A CA 1
ATOM 1870 C C . GLN A 1 224 ? -3.354 -1.706 28.473 1.00 96.69 224 GLN A C 1
ATOM 1872 O O . GLN A 1 224 ? -2.677 -1.386 29.445 1.00 96.69 224 GLN A O 1
ATOM 1877 N N . GLY A 1 225 ? -3.631 -0.843 27.491 1.00 93.75 225 GLY A N 1
ATOM 1878 C CA . GLY A 1 225 ? -3.098 0.518 27.474 1.00 93.75 225 GLY A CA 1
ATOM 1879 C C . GLY A 1 225 ? -3.552 1.369 28.664 1.00 93.75 225 GLY A C 1
ATOM 1880 O O . GLY A 1 225 ? -2.762 2.135 29.211 1.00 93.75 225 GLY A O 1
ATOM 1881 N N . CYS A 1 226 ? -4.800 1.217 29.121 1.00 91.12 226 CYS A N 1
ATOM 1882 C CA . CYS A 1 226 ? -5.268 1.874 30.343 1.00 91.12 226 CYS A CA 1
ATOM 1883 C C . CYS A 1 226 ? -4.585 1.324 31.604 1.00 91.12 226 CYS A C 1
ATOM 1885 O O . CYS A 1 226 ? -4.214 2.124 32.465 1.00 91.12 226 CYS A O 1
ATOM 1887 N N . LYS A 1 227 ? -4.410 -0.003 31.700 1.00 93.69 227 LYS A N 1
ATOM 1888 C CA . LYS A 1 227 ? -3.734 -0.682 32.818 1.00 93.69 227 LYS A CA 1
ATOM 1889 C C . LYS A 1 227 ? -2.267 -0.261 32.923 1.00 93.69 227 LYS A C 1
ATOM 1891 O O . LYS A 1 227 ? -1.814 0.075 34.008 1.00 93.69 227 LYS A O 1
ATOM 1896 N N . ALA A 1 228 ? -1.571 -0.186 31.792 1.00 93.25 228 ALA A N 1
ATOM 1897 C CA . ALA A 1 228 ? -0.203 0.319 31.686 1.00 93.25 228 ALA A CA 1
ATOM 1898 C C . ALA A 1 228 ? -0.106 1.859 31.774 1.00 93.25 228 ALA A C 1
ATOM 1900 O O . ALA A 1 228 ? 0.958 2.428 31.572 1.00 93.25 228 ALA A O 1
ATOM 1901 N N . GLN A 1 229 ? -1.221 2.551 32.044 1.00 90.38 229 GLN A N 1
ATOM 1902 C CA . GLN A 1 229 ? -1.312 4.009 32.178 1.00 90.38 229 GLN A CA 1
ATOM 1903 C C . GLN A 1 229 ? -0.815 4.818 30.965 1.00 90.38 229 GLN A C 1
ATOM 1905 O O . GLN A 1 229 ? -0.552 6.017 31.064 1.00 90.38 229 GLN A O 1
ATOM 1910 N N . VAL A 1 230 ? -0.786 4.210 29.779 1.00 92.00 230 VAL A N 1
ATOM 1911 C CA . VAL A 1 230 ? -0.298 4.856 28.563 1.00 92.00 230 VAL A CA 1
ATOM 1912 C C . VAL A 1 230 ? -1.338 5.863 28.050 1.00 92.00 230 VAL A C 1
ATOM 1914 O O . VAL A 1 230 ? -2.415 5.507 27.554 1.00 92.00 230 VAL A O 1
ATOM 1917 N N . LYS A 1 231 ? -1.007 7.161 28.127 1.00 93.81 231 LYS A N 1
ATOM 1918 C CA . LYS A 1 231 ? -1.909 8.289 27.808 1.00 93.81 231 LYS A CA 1
ATOM 1919 C C . LYS A 1 231 ? -2.598 8.157 26.444 1.00 93.81 231 LYS A C 1
ATOM 1921 O O . LYS A 1 231 ? -3.798 8.424 26.340 1.00 93.81 231 LYS A O 1
ATOM 1926 N N . ARG A 1 232 ? -1.876 7.711 25.406 1.00 94.75 232 ARG A N 1
ATOM 1927 C CA . ARG A 1 232 ? -2.419 7.600 24.039 1.00 94.75 232 ARG A CA 1
ATOM 1928 C C . ARG A 1 232 ? -3.606 6.638 23.943 1.00 94.75 232 ARG A C 1
ATOM 1930 O O . ARG A 1 232 ? -4.560 6.937 23.233 1.00 94.75 232 ARG A O 1
ATOM 1937 N N . PHE A 1 233 ? -3.633 5.559 24.726 1.00 94.69 233 PHE A N 1
ATOM 1938 C CA . PHE A 1 233 ? -4.748 4.603 24.712 1.00 94.69 233 PHE A CA 1
ATOM 1939 C C . PHE A 1 233 ? -6.004 5.125 25.416 1.00 94.69 233 PHE A C 1
ATOM 1941 O O . PHE A 1 233 ? -7.120 4.778 25.026 1.00 94.69 233 PHE A O 1
ATOM 1948 N N . ARG A 1 234 ? -5.855 6.028 26.394 1.00 93.88 234 ARG A N 1
ATOM 1949 C CA . ARG A 1 234 ? -7.001 6.745 26.980 1.00 93.88 234 ARG A CA 1
ATOM 1950 C C . ARG A 1 234 ? -7.633 7.691 25.958 1.00 93.88 234 ARG A C 1
ATOM 1952 O O . ARG A 1 234 ? -8.857 7.743 25.846 1.00 93.88 234 ARG A O 1
ATOM 1959 N N . ILE A 1 235 ? -6.804 8.403 25.189 1.00 95.06 235 ILE A N 1
ATOM 1960 C CA . ILE A 1 235 ? -7.256 9.272 24.090 1.00 95.06 235 ILE A CA 1
ATOM 1961 C C . ILE A 1 235 ? -7.949 8.437 23.013 1.00 95.06 235 ILE A C 1
ATOM 1963 O O . ILE A 1 235 ? -9.050 8.784 22.595 1.00 95.06 235 ILE A O 1
ATOM 1967 N N . LEU A 1 236 ? -7.356 7.305 22.630 1.00 95.44 236 LEU A N 1
ATOM 1968 C CA . LEU A 1 236 ? -7.944 6.359 21.686 1.00 95.44 236 LEU A CA 1
ATOM 1969 C C . LEU A 1 236 ? -9.331 5.888 22.139 1.00 95.44 236 LEU A C 1
ATOM 1971 O O . LEU A 1 236 ? -10.276 5.928 21.356 1.00 95.44 236 LEU A O 1
ATOM 1975 N N . LYS A 1 237 ? -9.473 5.492 23.411 1.00 94.38 237 LYS A N 1
ATOM 1976 C CA . LYS A 1 237 ? -10.755 5.049 23.970 1.00 94.38 237 LYS A CA 1
ATOM 1977 C C . LYS A 1 237 ? -11.823 6.136 23.876 1.00 94.38 237 LYS A C 1
ATOM 1979 O O . LYS A 1 237 ? -12.935 5.866 23.431 1.00 94.38 237 LYS A O 1
ATOM 1984 N N . LYS A 1 238 ? -11.478 7.371 24.260 1.00 94.50 238 LYS A N 1
ATOM 1985 C CA . LYS A 1 238 ? -12.376 8.531 24.141 1.00 94.50 238 LYS A CA 1
ATOM 1986 C C . LYS A 1 238 ? -12.748 8.805 22.683 1.00 94.50 238 LYS A C 1
ATOM 1988 O O . LYS A 1 238 ? -13.921 9.011 22.393 1.00 94.50 238 LYS A O 1
ATOM 1993 N N . PHE A 1 239 ? -11.766 8.764 21.783 1.00 95.06 239 PHE A N 1
ATOM 1994 C CA . PHE A 1 239 ? -11.965 8.985 20.354 1.00 95.06 239 PHE A CA 1
ATOM 1995 C C . PHE A 1 239 ? -12.943 7.968 19.763 1.00 95.06 239 PHE A C 1
ATOM 1997 O O . PHE A 1 239 ? -13.959 8.367 19.203 1.00 95.06 239 PHE A O 1
ATOM 2004 N N . VAL A 1 240 ? -12.685 6.670 19.950 1.00 93.88 240 VAL A N 1
ATOM 2005 C CA . VAL A 1 240 ? -13.560 5.606 19.440 1.00 93.88 240 VAL A CA 1
ATOM 2006 C C . VAL A 1 240 ? -14.950 5.709 20.054 1.00 93.88 240 VAL A C 1
ATOM 2008 O O . VAL A 1 240 ? -15.921 5.609 19.325 1.00 93.88 240 VAL A O 1
ATOM 2011 N N . ASN A 1 241 ? -15.081 5.983 21.356 1.00 91.81 241 ASN A N 1
ATOM 2012 C CA . ASN A 1 241 ? -16.398 6.144 21.978 1.00 91.81 241 ASN A CA 1
ATOM 2013 C C . ASN A 1 241 ? -17.210 7.302 21.382 1.00 91.81 241 ASN A C 1
ATOM 2015 O O . ASN A 1 241 ? -18.414 7.149 21.204 1.00 91.81 241 ASN A O 1
ATOM 2019 N N . LYS A 1 242 ? -16.559 8.431 21.074 1.00 91.69 242 LYS A N 1
ATOM 2020 C CA . LYS A 1 242 ? -17.201 9.601 20.458 1.00 91.69 242 LYS A CA 1
ATOM 2021 C C . LYS A 1 242 ? -17.607 9.338 19.008 1.00 91.69 242 LYS A C 1
ATOM 2023 O O . LYS A 1 242 ? -18.669 9.763 18.581 1.00 91.69 242 LYS A O 1
ATOM 2028 N N . HIS A 1 243 ? -16.742 8.663 18.261 1.00 88.88 243 HIS A N 1
ATOM 2029 C CA . HIS A 1 243 ? -16.821 8.559 16.806 1.00 88.88 243 HIS A CA 1
ATOM 2030 C C . HIS A 1 243 ? -17.277 7.187 16.309 1.00 88.88 243 HIS A C 1
ATOM 2032 O O . HIS A 1 243 ? -17.132 6.881 15.131 1.00 88.88 243 HIS A O 1
ATOM 2038 N N . ASN A 1 244 ? -17.797 6.354 17.205 1.00 72.88 244 ASN A N 1
ATOM 2039 C CA . ASN A 1 244 ? -18.233 5.000 16.918 1.00 72.88 244 ASN A CA 1
ATOM 2040 C C . ASN A 1 244 ? -19.426 4.996 15.941 1.00 72.88 244 ASN A C 1
ATOM 2042 O O . ASN A 1 244 ? -20.551 5.289 16.359 1.00 72.88 244 ASN A O 1
ATOM 2046 N N . PRO A 1 245 ? -19.226 4.627 14.668 1.00 66.38 245 PRO A N 1
ATOM 2047 C CA . PRO A 1 245 ? -20.277 4.724 13.676 1.00 66.38 245 PRO A CA 1
ATOM 2048 C C . PRO A 1 245 ? -21.209 3.517 13.784 1.00 66.38 245 PRO A C 1
ATOM 2050 O O . PRO A 1 245 ? -20.879 2.406 13.371 1.00 66.38 245 PRO A O 1
ATOM 2053 N N . VAL A 1 246 ? -22.404 3.737 14.334 1.00 60.16 246 VAL A N 1
ATOM 2054 C CA . VAL A 1 246 ? -23.442 2.699 14.457 1.00 60.16 246 VAL A CA 1
ATOM 2055 C C . VAL A 1 246 ? -23.777 2.088 13.086 1.00 60.16 246 VAL A C 1
ATOM 2057 O O . VAL A 1 246 ? -23.929 0.878 12.972 1.00 60.16 246 VAL A O 1
ATOM 2060 N N . TYR A 1 247 ? -23.770 2.885 12.016 1.00 55.66 247 TYR A N 1
ATOM 2061 C CA . TYR A 1 247 ? -24.098 2.446 10.653 1.00 55.66 247 TYR A CA 1
ATOM 2062 C C . TYR A 1 247 ? -23.031 1.566 9.969 1.00 55.66 247 TYR A C 1
ATOM 2064 O O . TYR A 1 247 ? -23.363 0.917 8.978 1.00 55.66 247 TYR A O 1
ATOM 2072 N N . LEU A 1 248 ? -21.776 1.521 10.453 1.00 63.00 248 LEU A N 1
ATOM 2073 C CA . LEU A 1 248 ? -20.788 0.532 9.973 1.00 63.00 248 LEU A CA 1
ATOM 2074 C C . LEU A 1 248 ? -21.014 -0.852 10.604 1.00 63.00 248 LEU A C 1
ATOM 2076 O O . LEU A 1 248 ? -20.474 -1.839 10.116 1.00 63.00 248 LEU A O 1
ATOM 2080 N N . ARG A 1 249 ? -21.824 -0.924 11.671 1.00 56.72 249 ARG A N 1
ATOM 2081 C CA . ARG A 1 249 ? -22.161 -2.165 12.383 1.00 56.72 249 ARG A CA 1
ATOM 2082 C C . ARG A 1 249 ? -23.434 -2.836 11.858 1.00 56.72 249 ARG A C 1
ATOM 2084 O O . ARG A 1 249 ? -23.540 -4.049 11.956 1.00 56.72 249 ARG A O 1
ATOM 2091 N N . ILE A 1 250 ? -24.388 -2.073 11.310 1.00 48.34 250 ILE A N 1
ATOM 2092 C CA . ILE A 1 250 ? -25.728 -2.554 10.887 1.00 48.34 250 ILE A CA 1
ATOM 2093 C C . ILE A 1 250 ? -25.682 -3.240 9.505 1.00 48.34 250 ILE A C 1
ATOM 2095 O O . ILE A 1 250 ? -26.546 -3.064 8.656 1.00 48.34 250 ILE A O 1
ATOM 2099 N N . SER A 1 251 ? -24.620 -3.969 9.186 1.00 39.94 251 SER A N 1
ATOM 2100 C CA . SER A 1 251 ? -24.573 -4.759 7.945 1.00 39.94 251 SER A CA 1
ATOM 2101 C C . SER A 1 251 ? -23.941 -6.129 8.166 1.00 39.94 251 SER A C 1
ATOM 2103 O O . SER A 1 251 ? -23.417 -6.703 7.217 1.00 39.94 251 SER A O 1
ATOM 2105 N N . GLY A 1 252 ? -23.967 -6.623 9.407 1.00 37.50 252 GLY A N 1
ATOM 2106 C CA . GLY A 1 252 ? -23.800 -8.041 9.723 1.00 37.50 252 GLY A CA 1
ATOM 2107 C C . GLY A 1 252 ? -25.155 -8.721 9.711 1.00 37.50 252 GLY A C 1
ATOM 2108 O O . GLY A 1 252 ? -26.081 -8.117 10.296 1.00 37.50 252 GLY A O 1
#

Secondary structure (DSSP, 8-state):
--HHHHHHHHHHHHHHHHHHHHHHHHHHTTSSS--HHHHHHHHHHHHHTT-HHHHHHHHHHHHH-TTSPP-HHHHHHHHHHHHHTT--HHHHHHHHHHHHHH-TT-TTHHHHHHHHHT-S-HHHHHHHHHHHHHHHTSGGGTT-HHHHHHHHHHHHHHHHHT--HHHHHHHHHTTTTTHHHHH--HHHHHHHHHH-HHHHHHHHHHHHHHT-TTSHHHHHHHHHHHHTT-HHHHHHHHHHHHH--HHHHTT-

Mean predicted aligned error: 6.01 Å

InterPro domains:
  IPR039495 TATA box-binding protein-associated factor RNA polymerase I subunit A [PF14929] (3-223)
  IPR052669 SL1/TIF-IB Complex Component [PTHR32122] (10-244)

Nearest PDB structures (foldseek):
  6af0-assembly1_A  TM=3.934E-01  e=6.627E-02  Thermothelomyces thermophilus ATCC 42464
  5waq-assembly1_A  TM=4.149E-01  e=2.164E-01  Neisseria gonorrhoeae FA 1090
  8qcb-assembly1_B  TM=2.849E-01  e=1.396E-01  Saccharomyces cerevisiae
  6c9m-assembly1_A  TM=4.061E-01  e=1.249E+00  Homo sapiens
  8rbz-assembly1_o  TM=3.698E-01  e=1.853E+00  Homo sapiens

Radius of gyration: 24.47 Å; Cα contacts (8 Å, |Δi|>4): 248; chains: 1; bounding box: 80×32×62 Å

Foldseek 3Di:
DVVVVVVVVVVVVVVVVLVVLLVVLVVVLVPAEDPLVSLVVNLVSCVVVVVLVVSLVSLCCQCDVPSHPHDLVSLVSNLVSCVVVVHDLVSNLVSVVVSCVVPLQDPCLLVNLVSLCPDPDPVSPLVSLVSLLSNCVDPVCLQPLSSLQSNLVSLLVCLVVVPPVVSVLVSLVVPVVPCCVRRNDLVNLVVCVVPPLSSLLSSLSVCCQQVNCPGNNVVSSLVVCVVVVPPSSVVSSVSSVVRRDPVSNVPD

Sequence (252 aa):
GQDGYEDLSVEQEMHSCFRKAAVNLREIIKIPGVWDLFVKCYVDLLEFYGDHNEARQVLNEYAYNSKFPANPNAHVYLYQFLKRHGESKKSLVSALKILHDIVPSHELMIDFNTMLQKSKKRKKRRLGLEVIFAALDYAGWKENVKAWSCLARQVKQIVISEKHLDWIKQEWNSRKDWWPAFHFSRYLAKRNWQENESLSYEKALVAGILLGKDCKYFKYVSHQGCKAQVKRFRILKKFVNKHNPVYLRISG

Organism: Thalassarche chlororhynchos (NCBI:txid54017)